Protein AF-A0A7S1Q7H0-F1 (afdb_monomer_lite)

pLDDT: mean 88.02, std 11.57, range [45.94, 98.5]

Structure (mmCIF, N/CA/C/O backbone):
data_AF-A0A7S1Q7H0-F1
#
_entry.id   AF-A0A7S1Q7H0-F1
#
loop_
_atom_site.group_PDB
_atom_site.id
_atom_site.type_symbol
_atom_site.label_atom_id
_atom_site.label_alt_id
_atom_site.label_comp_id
_atom_site.label_asym_id
_atom_site.label_entity_id
_atom_site.label_seq_id
_atom_site.pdbx_PDB_ins_code
_atom_site.Cartn_x
_atom_site.Cartn_y
_atom_site.Cartn_z
_atom_site.occupancy
_atom_site.B_iso_or_equiv
_atom_site.auth_seq_id
_atom_site.auth_comp_id
_atom_site.auth_asym_id
_atom_site.auth_atom_id
_atom_site.pdbx_PDB_model_num
ATOM 1 N N . ALA A 1 1 ? 60.216 -30.292 -53.320 1.00 67.94 1 ALA A N 1
ATOM 2 C CA . ALA A 1 1 ? 60.069 -29.025 -52.572 1.00 67.94 1 ALA A CA 1
ATOM 3 C C . ALA A 1 1 ? 58.683 -28.405 -52.783 1.00 67.94 1 ALA A C 1
ATOM 5 O O . ALA A 1 1 ? 57.908 -28.412 -51.838 1.00 67.94 1 ALA A O 1
ATOM 6 N N . ALA A 1 2 ? 58.306 -28.017 -54.011 1.00 71.50 2 ALA A N 1
ATOM 7 C CA . ALA A 1 2 ? 57.027 -27.343 -54.305 1.00 71.50 2 ALA A CA 1
ATOM 8 C C . ALA A 1 2 ? 55.752 -28.070 -53.808 1.00 71.50 2 ALA A C 1
ATOM 10 O O . ALA A 1 2 ? 54.855 -27.443 -53.253 1.00 71.50 2 ALA A O 1
ATOM 11 N N . SER A 1 3 ? 55.678 -29.403 -53.924 1.00 69.38 3 SER A N 1
ATOM 12 C CA . SER A 1 3 ? 54.511 -30.175 -53.449 1.00 69.38 3 SER A CA 1
ATOM 13 C C . SER A 1 3 ? 54.344 -30.184 -51.922 1.00 69.38 3 SER A C 1
ATOM 15 O O . SER A 1 3 ? 53.225 -30.320 -51.436 1.00 69.38 3 SER A O 1
ATOM 17 N N . VAL A 1 4 ? 55.435 -30.054 -51.159 1.00 70.94 4 VAL A N 1
ATOM 18 C CA . VAL A 1 4 ? 55.397 -30.035 -49.684 1.00 70.94 4 VAL A CA 1
ATOM 19 C C . VAL A 1 4 ? 54.970 -28.653 -49.184 1.00 70.94 4 VAL A C 1
ATOM 21 O O . VAL A 1 4 ? 54.251 -28.535 -48.196 1.00 70.94 4 VAL A O 1
ATOM 24 N N . GLU A 1 5 ? 55.369 -27.607 -49.902 1.00 73.38 5 GLU A N 1
ATOM 25 C CA . GLU A 1 5 ? 55.030 -26.216 -49.606 1.00 73.38 5 GLU A CA 1
ATOM 26 C C . GLU A 1 5 ? 53.548 -25.921 -49.892 1.00 73.38 5 GLU A C 1
ATOM 28 O O . GLU A 1 5 ? 52.854 -25.356 -49.046 1.00 73.38 5 GLU A O 1
ATOM 33 N N . ALA A 1 6 ? 53.015 -26.440 -51.005 1.00 67.62 6 ALA A N 1
ATOM 34 C CA . ALA A 1 6 ? 51.588 -26.369 -51.325 1.00 67.62 6 ALA A CA 1
ATOM 35 C C . ALA A 1 6 ? 50.706 -27.106 -50.295 1.00 67.62 6 ALA A C 1
ATOM 37 O O . ALA A 1 6 ? 49.658 -26.598 -49.894 1.00 67.62 6 ALA A O 1
ATOM 38 N N . ALA A 1 7 ? 51.142 -28.277 -49.812 1.00 67.62 7 ALA A N 1
ATOM 39 C CA . ALA A 1 7 ? 50.421 -29.027 -48.780 1.00 67.62 7 ALA A CA 1
ATOM 40 C C . ALA A 1 7 ? 50.399 -28.290 -47.426 1.00 67.62 7 ALA A C 1
ATOM 42 O O . ALA A 1 7 ? 49.375 -28.299 -46.739 1.00 67.62 7 ALA A O 1
ATOM 43 N N . ARG A 1 8 ? 51.493 -27.604 -47.055 1.00 71.12 8 ARG A N 1
ATOM 44 C CA . ARG A 1 8 ? 51.546 -26.758 -45.850 1.00 71.12 8 ARG A CA 1
ATOM 45 C C . ARG A 1 8 ? 50.633 -25.536 -45.964 1.00 71.12 8 ARG A C 1
ATOM 47 O O . ARG A 1 8 ? 49.891 -25.269 -45.024 1.00 71.12 8 ARG A O 1
ATOM 54 N N . ALA A 1 9 ? 50.624 -24.851 -47.108 1.00 67.44 9 ALA A N 1
ATOM 55 C CA . ALA A 1 9 ? 49.737 -23.709 -47.346 1.00 67.44 9 ALA A CA 1
ATOM 56 C C . ALA A 1 9 ? 48.247 -24.101 -47.268 1.00 67.44 9 ALA A C 1
ATOM 58 O O . ALA A 1 9 ? 47.455 -23.419 -46.620 1.00 67.44 9 ALA A O 1
ATOM 59 N N . LEU A 1 10 ? 47.869 -25.249 -47.844 1.00 66.25 10 LEU A N 1
ATOM 60 C CA . LEU A 1 10 ? 46.509 -25.797 -47.740 1.00 66.25 10 LEU A CA 1
ATOM 61 C C . LEU A 1 10 ? 46.129 -26.198 -46.306 1.00 66.25 10 LEU A C 1
ATOM 63 O O . LEU A 1 10 ? 44.979 -26.021 -45.907 1.00 66.25 10 LEU A O 1
ATOM 67 N N . GLY A 1 11 ? 47.075 -26.727 -45.524 1.00 68.62 11 GLY A N 1
ATOM 68 C CA . GLY A 1 11 ? 46.865 -27.034 -44.107 1.00 68.62 11 GLY A CA 1
ATOM 69 C C . GLY A 1 11 ? 46.596 -25.784 -43.264 1.00 68.62 11 GLY A C 1
ATOM 70 O O . GLY A 1 11 ? 45.666 -25.782 -42.459 1.00 68.62 11 GLY A O 1
ATOM 71 N N . ILE A 1 12 ? 47.350 -24.704 -43.502 1.00 75.25 12 ILE A N 1
ATOM 72 C CA . ILE A 1 12 ? 47.176 -23.412 -42.819 1.00 75.25 12 ILE A CA 1
ATOM 73 C C . ILE A 1 12 ? 45.813 -22.801 -43.167 1.00 75.25 12 ILE A C 1
ATOM 75 O O . ILE A 1 12 ? 45.042 -22.501 -42.256 1.00 75.25 12 ILE A O 1
ATOM 79 N N . LEU A 1 13 ? 45.445 -22.750 -44.453 1.00 66.19 13 LEU A N 1
ATOM 80 C CA . LEU A 1 13 ? 44.138 -22.243 -44.901 1.00 66.19 13 LEU A CA 1
ATOM 81 C C . LEU A 1 13 ? 42.958 -23.025 -44.295 1.00 66.19 13 LEU A C 1
ATOM 83 O O . LEU A 1 13 ? 41.946 -22.438 -43.907 1.00 66.19 13 LEU A O 1
ATOM 87 N N . ARG A 1 14 ? 43.079 -24.353 -44.156 1.00 76.00 14 ARG A N 1
ATOM 88 C CA . ARG A 1 14 ? 42.067 -25.183 -43.474 1.00 76.00 14 ARG A CA 1
ATOM 89 C C . ARG A 1 14 ? 41.996 -24.907 -41.970 1.00 76.00 14 ARG A C 1
ATOM 91 O O . ARG A 1 14 ? 40.912 -24.948 -41.396 1.00 76.00 14 ARG A O 1
ATOM 98 N N . SER A 1 15 ? 43.129 -24.617 -41.331 1.00 78.31 15 SER A N 1
ATOM 99 C CA . SER A 1 15 ? 43.167 -24.288 -39.902 1.00 78.31 15 SER A CA 1
ATOM 100 C C . SER A 1 15 ? 42.562 -22.909 -39.601 1.00 78.31 15 SER A C 1
ATOM 102 O O . SER A 1 15 ? 41.773 -22.782 -38.667 1.00 78.31 15 SER A O 1
ATOM 104 N N . GLU A 1 16 ? 42.830 -21.900 -40.434 1.00 82.50 16 GLU A N 1
ATOM 105 C CA . GLU A 1 16 ? 42.280 -20.548 -40.276 1.00 82.50 16 GLU A CA 1
ATOM 106 C C . GLU A 1 16 ? 40.768 -20.516 -40.517 1.00 82.50 16 GLU A C 1
ATOM 108 O O . GLU A 1 16 ? 40.020 -19.944 -39.721 1.00 82.50 16 GLU A O 1
ATOM 113 N N . THR A 1 17 ? 40.295 -21.206 -41.560 1.00 83.25 17 THR A N 1
ATOM 114 C CA . THR A 1 17 ? 38.855 -21.323 -41.846 1.00 83.25 17 THR A CA 1
ATOM 115 C C . THR A 1 17 ? 38.102 -22.050 -40.729 1.00 83.25 17 THR A C 1
ATOM 117 O O . THR A 1 17 ? 37.007 -21.627 -40.354 1.00 83.25 17 THR A O 1
ATOM 120 N N . ALA A 1 18 ? 38.693 -23.082 -40.117 1.00 82.75 18 ALA A N 1
ATOM 121 C CA . ALA A 1 18 ? 38.103 -23.759 -38.960 1.00 82.75 18 ALA A CA 1
ATOM 122 C C . ALA A 1 18 ? 37.986 -22.836 -37.730 1.00 82.75 18 ALA A C 1
ATOM 124 O O . ALA A 1 18 ? 36.958 -22.842 -37.045 1.00 82.75 18 ALA A O 1
ATOM 125 N N . VAL A 1 19 ? 39.000 -22.005 -37.463 1.00 87.25 19 VAL A N 1
ATOM 126 C CA . VAL A 1 19 ? 38.978 -21.035 -36.353 1.00 87.25 19 VAL A CA 1
ATOM 127 C C . VAL A 1 19 ? 37.926 -19.946 -36.590 1.00 87.25 19 VAL A C 1
ATOM 129 O O . VAL A 1 19 ? 37.170 -19.620 -35.669 1.00 87.25 19 VAL A O 1
ATOM 132 N N . GLN A 1 20 ? 37.825 -19.427 -37.817 1.00 87.69 20 GLN A N 1
ATOM 133 C CA . GLN A 1 20 ? 36.824 -18.423 -38.194 1.00 87.69 20 GLN A CA 1
ATOM 134 C C . GLN A 1 20 ? 35.391 -18.962 -38.073 1.00 87.69 20 GLN A C 1
ATOM 136 O O . GLN A 1 20 ? 34.535 -18.300 -37.480 1.00 87.69 20 GLN A O 1
ATOM 141 N N . LEU A 1 21 ? 35.132 -20.188 -38.541 1.00 89.19 21 LEU A N 1
ATOM 142 C CA . LEU A 1 21 ? 33.823 -20.838 -38.401 1.00 89.19 21 LEU A CA 1
ATOM 143 C C . LEU A 1 21 ? 33.454 -21.069 -36.929 1.00 89.19 21 LEU A C 1
ATOM 145 O O . LEU A 1 21 ? 32.322 -20.801 -36.522 1.00 89.19 21 LEU A O 1
ATOM 149 N N . ALA A 1 22 ? 34.410 -21.496 -36.099 1.00 88.44 22 ALA A N 1
ATOM 150 C CA . ALA A 1 22 ? 34.180 -21.681 -34.668 1.00 88.44 22 ALA A CA 1
ATOM 151 C C . ALA A 1 22 ? 33.890 -20.354 -33.941 1.00 88.44 22 ALA A C 1
ATOM 153 O O . ALA A 1 22 ? 33.047 -20.316 -33.038 1.00 88.44 22 ALA A O 1
ATOM 154 N N . ALA A 1 23 ? 34.564 -19.265 -34.323 1.00 88.69 23 ALA A N 1
ATOM 155 C CA . ALA A 1 23 ? 34.303 -17.929 -33.791 1.00 88.69 23 ALA A CA 1
ATOM 156 C C . ALA A 1 23 ? 32.909 -17.420 -34.190 1.00 88.69 23 ALA A C 1
ATOM 158 O O . ALA A 1 23 ? 32.151 -16.988 -33.318 1.00 88.69 23 ALA A O 1
ATOM 159 N N . CYS A 1 24 ? 32.532 -17.567 -35.464 1.00 91.25 24 CYS A N 1
ATOM 160 C CA . CYS A 1 24 ? 31.200 -17.223 -35.964 1.00 91.25 24 CYS A CA 1
ATOM 161 C C . CYS A 1 24 ? 30.098 -18.009 -35.227 1.00 91.25 24 CYS A C 1
ATOM 163 O O . CYS A 1 24 ? 29.131 -17.425 -34.738 1.00 91.25 24 CYS A O 1
ATOM 165 N N . GLY A 1 25 ? 30.293 -19.316 -35.018 1.00 91.00 25 GLY A N 1
ATOM 166 C CA . GLY A 1 25 ? 29.347 -20.152 -34.273 1.00 91.00 25 GLY A CA 1
ATOM 167 C C . GLY A 1 25 ? 29.211 -19.796 -32.784 1.00 91.00 25 GLY A C 1
ATOM 168 O O . GLY A 1 25 ? 28.171 -20.053 -32.179 1.00 91.00 25 GLY A O 1
ATOM 169 N N . ARG A 1 26 ? 30.235 -19.208 -32.150 1.00 92.62 26 ARG A N 1
ATOM 170 C CA . ARG A 1 26 ? 30.115 -18.666 -30.780 1.00 92.62 26 ARG A CA 1
ATOM 171 C C . ARG A 1 26 ? 29.355 -17.340 -30.760 1.00 92.62 26 ARG A C 1
ATOM 173 O O . ARG A 1 26 ? 28.513 -17.160 -29.887 1.00 92.62 26 ARG A O 1
ATOM 180 N N . ALA A 1 27 ? 29.614 -16.454 -31.721 1.00 89.06 27 ALA A N 1
ATOM 181 C CA . ALA A 1 27 ? 28.913 -15.176 -31.835 1.00 89.06 27 ALA A CA 1
ATOM 182 C C . ALA A 1 27 ? 27.407 -15.368 -32.086 1.00 89.06 27 ALA A C 1
ATOM 184 O O . ALA A 1 27 ? 26.594 -14.764 -31.393 1.00 89.06 27 ALA A O 1
ATOM 185 N N . LEU A 1 28 ? 27.031 -16.283 -32.990 1.00 90.25 28 LEU A N 1
ATOM 186 C CA . LEU A 1 28 ? 25.624 -16.607 -33.263 1.00 90.25 28 LEU A CA 1
ATOM 187 C C . LEU A 1 28 ? 24.895 -17.183 -32.041 1.00 90.25 28 LEU A C 1
ATOM 189 O O . LEU A 1 28 ? 23.730 -16.862 -31.823 1.00 90.25 28 LEU A O 1
ATOM 193 N N . ARG A 1 29 ? 25.570 -18.005 -31.223 1.00 90.62 29 ARG A N 1
ATOM 194 C CA . ARG A 1 29 ? 24.985 -18.534 -29.978 1.00 90.62 29 ARG A CA 1
ATOM 195 C C . ARG A 1 29 ? 24.724 -17.435 -28.952 1.00 90.62 29 ARG A C 1
ATOM 197 O O . ARG A 1 29 ? 23.616 -17.381 -28.437 1.00 90.62 29 ARG A O 1
ATOM 204 N N . ARG A 1 30 ? 25.681 -16.526 -28.736 1.00 91.06 30 ARG A N 1
ATOM 205 C CA . ARG A 1 30 ? 25.491 -15.374 -27.834 1.00 91.06 30 ARG A CA 1
ATOM 206 C C . ARG A 1 30 ? 24.349 -14.472 -28.293 1.00 91.06 30 ARG A C 1
ATOM 208 O O . ARG A 1 30 ? 23.467 -14.173 -27.503 1.00 91.06 30 ARG A O 1
ATOM 215 N N . ALA A 1 31 ? 24.311 -14.122 -29.580 1.00 88.94 31 ALA A N 1
ATOM 216 C CA . ALA A 1 31 ? 23.237 -13.296 -30.132 1.00 88.94 31 ALA A CA 1
ATOM 217 C C . ALA A 1 31 ? 21.857 -13.961 -29.980 1.00 88.94 31 ALA A C 1
ATOM 219 O O . ALA A 1 31 ? 20.868 -13.291 -29.692 1.00 88.94 31 ALA A O 1
ATOM 220 N N . ARG A 1 32 ? 21.783 -15.290 -30.136 1.00 91.62 32 ARG A N 1
ATOM 221 C CA . ARG A 1 32 ? 20.551 -16.051 -29.909 1.00 91.62 32 ARG A CA 1
ATOM 222 C C . ARG A 1 32 ? 20.144 -16.067 -28.435 1.00 91.62 32 ARG A C 1
ATOM 224 O O . ARG A 1 32 ? 18.974 -15.851 -28.151 1.00 91.62 32 ARG A O 1
ATOM 231 N N . GLU A 1 33 ? 21.079 -16.301 -27.518 1.00 92.06 33 GLU A N 1
ATOM 232 C CA . GLU A 1 33 ? 20.819 -16.274 -26.070 1.00 92.06 33 GLU A CA 1
ATOM 233 C C . GLU A 1 33 ? 20.347 -14.886 -25.607 1.00 92.06 33 GLU A C 1
ATOM 235 O O . GLU A 1 33 ? 19.387 -14.782 -24.845 1.00 92.06 33 GLU A O 1
ATOM 240 N N . GLU A 1 34 ? 20.957 -13.813 -26.119 1.00 91.44 34 GLU A N 1
ATOM 241 C CA . GLU A 1 34 ? 20.538 -12.430 -25.860 1.00 91.44 34 GLU A CA 1
ATOM 242 C C . GLU A 1 34 ? 19.133 -12.146 -26.410 1.00 91.44 34 GLU A C 1
ATOM 244 O O . GLU A 1 34 ? 18.294 -11.590 -25.699 1.00 91.44 34 GLU A O 1
ATOM 249 N N . ALA A 1 35 ? 18.844 -12.576 -27.643 1.00 87.75 35 ALA A N 1
ATOM 250 C CA . ALA A 1 35 ? 17.528 -12.414 -28.257 1.00 87.75 35 ALA A CA 1
ATOM 251 C C . ALA A 1 35 ? 16.441 -13.223 -27.529 1.00 87.75 35 ALA A C 1
ATOM 253 O O . ALA A 1 35 ? 15.355 -12.703 -27.280 1.00 87.75 35 ALA A O 1
ATOM 254 N N . GLU A 1 36 ? 16.724 -14.470 -27.137 1.00 88.12 36 GLU A N 1
ATOM 255 C CA . GLU A 1 36 ? 15.810 -15.302 -26.344 1.00 88.12 36 GLU A CA 1
ATOM 256 C C . GLU A 1 36 ? 15.592 -14.707 -24.942 1.00 88.12 36 GLU A C 1
ATOM 258 O O . GLU A 1 36 ? 14.462 -14.689 -24.448 1.00 88.12 36 GLU A O 1
ATOM 263 N N . GLY A 1 37 ? 16.636 -14.148 -24.320 1.00 87.25 37 GLY A N 1
ATOM 264 C CA . GLY A 1 37 ? 16.538 -13.421 -23.055 1.00 87.25 37 GLY A CA 1
ATOM 265 C C . GLY A 1 37 ? 15.660 -12.170 -23.160 1.00 87.25 37 GLY A C 1
ATOM 266 O O . GLY A 1 37 ? 14.783 -11.960 -22.321 1.00 87.25 37 GLY A O 1
ATOM 267 N N . GLN A 1 38 ? 15.833 -11.367 -24.213 1.00 82.56 38 GLN A N 1
ATOM 268 C CA . GLN A 1 38 ? 14.985 -10.200 -24.479 1.00 82.56 38 GLN A CA 1
ATOM 269 C C . GLN A 1 38 ? 13.540 -10.593 -24.806 1.00 82.56 38 GLN A C 1
ATOM 271 O O . GLN A 1 38 ? 12.612 -9.960 -24.305 1.00 82.56 38 GLN A O 1
ATOM 276 N N . ALA A 1 39 ? 13.328 -11.650 -25.594 1.00 79.00 39 ALA A N 1
ATOM 277 C CA . ALA A 1 39 ? 11.997 -12.153 -25.917 1.00 79.00 39 ALA A CA 1
ATOM 278 C C . ALA A 1 39 ? 11.265 -12.662 -24.668 1.00 79.00 39 ALA A C 1
ATOM 280 O O . ALA A 1 39 ? 10.092 -12.355 -24.491 1.00 79.00 39 ALA A O 1
ATOM 281 N N . ARG A 1 40 ? 11.957 -13.364 -23.759 1.00 79.69 40 ARG A N 1
ATOM 282 C CA . ARG A 1 40 ? 11.386 -13.780 -22.467 1.00 79.69 40 ARG A CA 1
ATOM 283 C C . ARG A 1 40 ? 11.040 -12.592 -21.577 1.00 79.69 40 ARG A C 1
ATOM 285 O O . ARG A 1 40 ? 9.968 -12.599 -20.987 1.00 79.69 40 ARG A O 1
ATOM 292 N N . LYS A 1 41 ? 11.896 -11.565 -21.515 1.00 74.38 41 LYS A N 1
ATOM 293 C CA . LYS A 1 41 ? 11.590 -10.320 -20.787 1.00 74.38 41 LYS A CA 1
ATOM 294 C C . LYS A 1 41 ? 10.350 -9.622 -21.357 1.00 74.38 41 LYS A C 1
ATOM 296 O O . LYS A 1 41 ? 9.474 -9.245 -20.591 1.00 74.38 41 LYS A O 1
ATOM 301 N N . ARG A 1 42 ? 10.236 -9.517 -22.687 1.00 75.38 42 ARG A N 1
ATOM 302 C CA . ARG A 1 42 ? 9.058 -8.936 -23.359 1.00 75.38 42 ARG A CA 1
ATOM 303 C C . ARG A 1 42 ? 7.795 -9.768 -23.160 1.00 75.38 42 ARG A C 1
ATOM 305 O O . ARG A 1 42 ? 6.750 -9.200 -22.890 1.00 75.38 42 ARG A O 1
ATOM 312 N N . ALA A 1 43 ? 7.890 -11.092 -23.255 1.00 67.12 43 ALA A N 1
ATOM 313 C CA . ALA A 1 43 ? 6.757 -11.985 -23.038 1.00 67.12 43 ALA A CA 1
ATOM 314 C C . ALA A 1 43 ? 6.294 -11.980 -21.575 1.00 67.12 43 ALA A C 1
ATOM 316 O O . ALA A 1 43 ? 5.098 -12.036 -21.328 1.00 67.12 43 ALA A O 1
ATOM 317 N N . ALA A 1 44 ? 7.212 -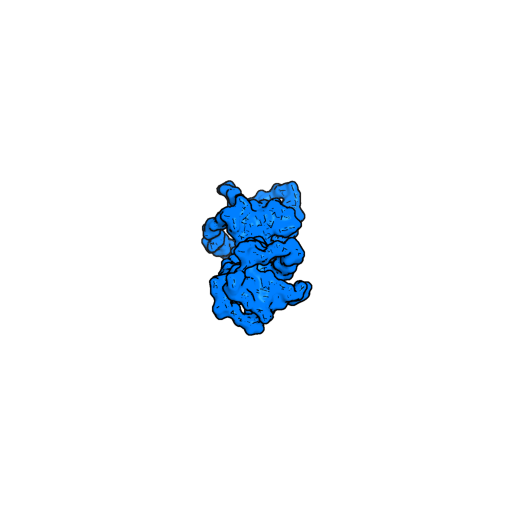11.878 -20.608 1.00 62.44 44 ALA A N 1
ATOM 318 C CA . ALA A 1 44 ? 6.864 -11.716 -19.197 1.00 62.44 44 ALA A CA 1
ATOM 319 C C . ALA A 1 44 ? 6.207 -10.353 -18.926 1.00 62.44 44 ALA A C 1
ATOM 321 O O . ALA A 1 44 ? 5.209 -10.306 -18.212 1.00 62.44 44 ALA A O 1
ATOM 322 N N . ALA A 1 45 ? 6.710 -9.278 -19.547 1.00 63.00 45 ALA A N 1
ATOM 323 C CA . ALA A 1 45 ? 6.074 -7.963 -19.499 1.00 63.00 45 ALA A CA 1
ATOM 324 C C . ALA A 1 45 ? 4.653 -8.011 -20.092 1.00 63.00 45 ALA A C 1
ATOM 326 O O . ALA A 1 45 ? 3.707 -7.656 -19.401 1.00 63.00 45 ALA A O 1
ATOM 327 N N . GLN A 1 46 ? 4.480 -8.575 -21.296 1.00 61.75 46 GLN A N 1
ATOM 328 C CA . GLN A 1 46 ? 3.168 -8.729 -21.946 1.00 61.75 46 GLN A CA 1
ATOM 329 C C . GLN A 1 46 ? 2.208 -9.651 -21.182 1.00 61.75 46 GLN A C 1
ATOM 331 O O . GLN A 1 46 ? 1.015 -9.377 -21.116 1.00 61.75 46 GLN A O 1
ATOM 336 N N . ALA A 1 47 ? 2.699 -10.748 -20.601 1.00 54.78 47 ALA A N 1
ATOM 337 C CA . ALA A 1 47 ? 1.862 -11.664 -19.828 1.00 54.78 47 ALA A CA 1
ATOM 338 C C . ALA A 1 47 ? 1.381 -11.023 -18.514 1.00 54.78 47 ALA A C 1
ATOM 340 O O . ALA A 1 47 ? 0.234 -11.241 -18.122 1.00 54.78 47 ALA A O 1
ATOM 341 N N . GLY A 1 48 ? 2.220 -10.199 -17.874 1.00 52.41 48 GLY A N 1
ATOM 342 C CA . GLY A 1 48 ? 1.810 -9.345 -16.756 1.00 52.41 48 GLY A CA 1
ATOM 343 C C . GLY A 1 48 ? 0.789 -8.282 -17.177 1.00 52.41 48 GLY A C 1
ATOM 344 O O . GLY A 1 48 ? -0.171 -8.034 -16.456 1.00 52.41 48 GLY A O 1
ATOM 345 N N . GLU A 1 49 ? 0.938 -7.730 -18.380 1.00 48.78 49 GLU A N 1
ATOM 346 C CA . GLU A 1 49 ? 0.061 -6.699 -18.951 1.00 48.78 49 GLU A CA 1
ATOM 347 C C . GLU A 1 49 ? -1.358 -7.222 -19.248 1.00 48.78 49 GLU A C 1
ATOM 349 O O . GLU A 1 49 ? -2.342 -6.529 -19.004 1.00 48.78 49 GLU A O 1
ATOM 354 N N . THR A 1 50 ? -1.499 -8.479 -19.688 1.00 46.44 50 THR A N 1
ATOM 355 C CA . THR A 1 50 ? -2.816 -9.067 -20.015 1.00 46.44 50 THR A CA 1
ATOM 356 C C . THR A 1 50 ? -3.644 -9.551 -18.820 1.00 46.44 50 THR A C 1
ATOM 358 O O . THR A 1 50 ? -4.852 -9.720 -18.962 1.00 46.44 50 THR A O 1
ATOM 361 N N . ALA A 1 51 ? -3.044 -9.774 -17.647 1.00 45.94 51 ALA A N 1
ATOM 362 C CA . ALA A 1 51 ? -3.773 -10.243 -16.458 1.00 45.94 51 ALA A CA 1
ATOM 363 C C . ALA A 1 51 ? -4.222 -9.102 -15.522 1.00 45.94 51 ALA A C 1
ATOM 365 O O . ALA A 1 51 ? -4.995 -9.335 -14.596 1.00 45.94 51 ALA A O 1
ATOM 366 N N . VAL A 1 52 ? -3.748 -7.874 -15.760 1.00 49.12 52 VAL A N 1
ATOM 367 C CA . VAL A 1 52 ? -4.004 -6.688 -14.920 1.00 49.12 52 VAL A CA 1
ATOM 368 C C . VAL A 1 52 ? -4.812 -5.623 -15.681 1.00 49.12 52 VAL A C 1
ATOM 370 O O . VAL A 1 52 ? -4.922 -4.497 -15.233 1.00 49.12 52 VAL A O 1
ATOM 373 N N . GLN A 1 53 ? -5.450 -5.974 -16.802 1.00 50.97 53 GLN A N 1
ATOM 374 C CA . GLN A 1 53 ? -6.515 -5.149 -17.400 1.00 50.97 53 GLN A CA 1
ATOM 375 C C . GLN A 1 53 ? -7.893 -5.391 -16.765 1.00 50.97 53 GLN A C 1
ATOM 377 O O . GLN A 1 53 ? -8.919 -5.021 -17.332 1.00 50.97 53 GLN A O 1
ATOM 382 N N . ASP A 1 54 ? -7.953 -6.000 -15.581 1.00 60.12 54 ASP A N 1
ATOM 383 C CA . ASP A 1 54 ? -9.120 -5.774 -14.737 1.00 60.12 54 ASP A CA 1
ATOM 384 C C . ASP A 1 54 ? -9.163 -4.262 -14.449 1.00 60.12 54 ASP A C 1
ATOM 386 O O . ASP A 1 54 ? -8.282 -3.710 -13.787 1.00 60.12 54 ASP A O 1
ATOM 390 N N . GLU A 1 55 ? -10.175 -3.622 -15.017 1.00 81.38 55 GLU A N 1
ATOM 391 C CA . GLU A 1 55 ? -10.451 -2.188 -15.025 1.00 81.38 55 GLU A CA 1
ATOM 392 C C . GLU A 1 55 ? -10.176 -1.555 -13.649 1.00 81.38 55 GLU A C 1
ATOM 394 O O . GLU A 1 55 ? -10.885 -1.838 -12.681 1.00 81.38 55 GLU A O 1
ATOM 399 N N . VAL A 1 56 ? -9.120 -0.738 -13.549 1.00 89.19 56 VAL A N 1
ATOM 400 C CA . VAL A 1 56 ? -8.860 0.089 -12.362 1.00 89.19 56 VAL A CA 1
ATOM 401 C C . VAL A 1 56 ? -10.019 1.070 -12.216 1.00 89.19 56 VAL A C 1
ATOM 403 O O . VAL A 1 56 ? -10.327 1.810 -13.152 1.00 89.19 56 VAL A O 1
ATOM 406 N N . LYS A 1 57 ? -10.676 1.076 -11.055 1.00 90.19 57 LYS A N 1
ATOM 407 C CA . LYS A 1 57 ? -11.848 1.916 -10.798 1.00 90.19 57 LYS A CA 1
ATOM 408 C C . LYS A 1 57 ? -11.489 3.126 -9.957 1.00 90.19 57 LYS A C 1
ATOM 410 O O . LYS A 1 57 ? -10.566 3.119 -9.146 1.00 90.19 57 LYS A O 1
ATOM 415 N N . LEU A 1 58 ? -12.282 4.179 -10.126 1.00 91.75 58 LEU A N 1
ATOM 416 C CA . LEU A 1 58 ? -12.205 5.353 -9.266 1.00 91.75 58 LEU A CA 1
ATOM 417 C C . LEU A 1 58 ? -12.454 4.946 -7.812 1.00 91.75 58 LEU A C 1
ATOM 419 O O . LEU A 1 58 ? -13.429 4.258 -7.509 1.00 91.75 58 LEU A O 1
ATOM 423 N N . GLY A 1 59 ? -11.577 5.399 -6.920 1.00 87.56 59 GLY A N 1
ATOM 424 C CA . GLY A 1 59 ? -11.608 5.048 -5.506 1.00 87.56 59 GLY A CA 1
ATOM 425 C C . GLY A 1 59 ? -10.920 3.730 -5.149 1.00 87.56 59 GLY A C 1
ATOM 426 O O . GLY A 1 59 ? -10.845 3.431 -3.956 1.00 87.56 59 GLY A O 1
ATOM 427 N N . ASP A 1 60 ? -10.392 2.976 -6.120 1.00 88.12 60 ASP A N 1
ATOM 428 C CA . ASP A 1 60 ? -9.557 1.812 -5.822 1.00 88.12 60 ASP A CA 1
ATOM 429 C C . ASP A 1 60 ? -8.297 2.234 -5.059 1.00 88.12 60 ASP A C 1
ATOM 431 O O . ASP A 1 60 ? -7.757 3.328 -5.255 1.00 88.12 60 ASP A O 1
ATOM 435 N N . HIS A 1 61 ? -7.822 1.335 -4.197 1.00 86.12 61 HIS A N 1
ATOM 436 C CA . HIS A 1 61 ? -6.572 1.506 -3.468 1.00 86.12 61 HIS A CA 1
ATOM 437 C C . HIS A 1 61 ? -5.522 0.575 -4.063 1.00 86.12 61 HIS A C 1
ATOM 439 O O . HIS A 1 61 ? -5.690 -0.646 -4.103 1.00 86.12 61 HIS A O 1
ATOM 445 N N . LEU A 1 62 ? -4.440 1.167 -4.553 1.00 91.19 62 LEU A N 1
ATOM 446 C CA . LEU A 1 62 ? -3.348 0.474 -5.227 1.00 91.19 62 LEU A CA 1
ATOM 447 C C . LEU A 1 62 ? -2.034 0.773 -4.506 1.00 91.19 62 LEU A C 1
ATOM 449 O O . LEU A 1 62 ? -1.950 1.692 -3.691 1.00 91.19 62 LEU A O 1
ATOM 453 N N . GLN A 1 63 ? -0.996 -0.005 -4.799 1.00 92.50 63 GLN A N 1
ATOM 454 C CA . GLN A 1 63 ? 0.347 0.268 -4.302 1.00 92.50 63 GLN A CA 1
ATOM 455 C C . GLN A 1 63 ? 1.254 0.607 -5.470 1.00 92.50 63 GLN A C 1
ATOM 457 O O . GLN A 1 63 ? 1.292 -0.104 -6.471 1.00 92.50 63 GLN A O 1
ATOM 462 N N . VAL A 1 64 ? 2.007 1.688 -5.331 1.00 94.56 64 VAL A N 1
ATOM 463 C CA . VAL A 1 64 ? 3.067 2.021 -6.276 1.00 94.56 64 VAL A CA 1
ATOM 464 C C . VAL A 1 64 ? 4.197 1.008 -6.111 1.00 94.56 64 VAL A C 1
ATOM 466 O O . VAL A 1 64 ? 4.517 0.610 -4.986 1.00 94.56 64 VAL A O 1
ATOM 469 N N . VAL A 1 65 ? 4.807 0.590 -7.219 1.00 94.25 65 VAL A N 1
ATOM 470 C CA . VAL A 1 65 ? 5.983 -0.290 -7.218 1.00 94.25 65 VAL A CA 1
ATOM 471 C C . VAL A 1 65 ? 7.024 0.197 -6.201 1.00 94.25 65 VAL A C 1
ATOM 473 O O . VAL A 1 65 ? 7.238 1.395 -6.020 1.00 94.25 65 VAL A O 1
ATOM 476 N N . GLY A 1 66 ? 7.619 -0.750 -5.471 1.00 91.12 66 GLY A N 1
ATOM 477 C CA . GLY A 1 66 ? 8.505 -0.457 -4.341 1.00 91.12 66 GLY A CA 1
ATOM 478 C C . GLY A 1 66 ? 9.850 0.155 -4.729 1.00 91.12 66 GLY A C 1
ATOM 479 O O . GLY A 1 66 ? 10.447 0.850 -3.911 1.00 91.12 66 GLY A O 1
ATOM 480 N N . ASP A 1 67 ? 10.323 -0.099 -5.950 1.00 93.56 67 ASP A N 1
ATOM 481 C CA . ASP A 1 67 ? 11.585 0.432 -6.459 1.00 93.56 67 ASP A CA 1
ATOM 482 C C . ASP A 1 67 ? 11.367 1.796 -7.146 1.00 93.56 67 ASP A C 1
ATOM 484 O O . ASP A 1 67 ? 10.676 1.861 -8.168 1.00 93.56 67 ASP A O 1
ATOM 488 N N . PRO A 1 68 ? 11.947 2.897 -6.625 1.00 95.50 68 PRO A N 1
ATOM 489 C CA . PRO A 1 68 ? 11.789 4.222 -7.216 1.00 95.50 68 PRO A CA 1
ATOM 490 C C . PRO A 1 68 ? 12.325 4.326 -8.647 1.00 95.50 68 PRO A C 1
ATOM 492 O O . PRO A 1 68 ? 11.760 5.078 -9.442 1.00 95.50 68 PRO A O 1
ATOM 495 N N . GLU A 1 69 ? 13.384 3.591 -9.003 1.00 94.56 69 GLU A N 1
ATOM 496 C CA . GLU A 1 69 ? 13.905 3.618 -10.375 1.00 94.56 69 GLU A CA 1
ATOM 497 C C . GLU A 1 69 ? 12.944 2.927 -11.343 1.00 94.56 69 GLU A C 1
ATOM 499 O O . GLU A 1 69 ? 12.722 3.419 -12.452 1.00 94.56 69 GLU A O 1
ATOM 504 N N . GLU A 1 70 ? 12.330 1.824 -10.911 1.00 93.69 70 GLU A N 1
ATOM 505 C CA . GLU A 1 70 ? 11.328 1.096 -11.688 1.00 93.69 70 GLU A CA 1
ATOM 506 C C . GLU A 1 70 ? 10.087 1.963 -11.940 1.00 93.69 70 GLU A C 1
ATOM 508 O O . GLU A 1 70 ? 9.634 2.052 -13.080 1.00 93.69 70 GLU A O 1
ATOM 513 N N . VAL A 1 71 ? 9.604 2.701 -10.932 1.00 95.38 71 VAL A N 1
ATOM 514 C CA . VAL A 1 71 ? 8.484 3.653 -11.088 1.00 95.38 71 VAL A CA 1
ATOM 515 C C . VAL A 1 71 ? 8.781 4.682 -12.183 1.00 95.38 71 VAL A C 1
ATOM 517 O O . VAL A 1 71 ? 7.969 4.878 -13.089 1.00 95.38 71 VAL A O 1
ATOM 520 N N . VAL A 1 72 ? 9.963 5.310 -12.147 1.00 95.00 72 VAL A N 1
ATOM 521 C CA . VAL A 1 72 ? 10.371 6.305 -13.156 1.00 95.00 72 VAL A CA 1
ATOM 522 C C . VAL A 1 72 ? 10.481 5.672 -14.544 1.00 95.00 72 VAL A C 1
ATOM 524 O O . VAL A 1 72 ? 10.052 6.273 -15.533 1.00 95.00 72 VAL A O 1
ATOM 527 N N . GLN A 1 73 ? 11.041 4.464 -14.641 1.00 92.81 73 GLN A N 1
ATOM 528 C CA . GLN A 1 73 ? 11.149 3.740 -15.908 1.00 92.81 73 GLN A CA 1
ATOM 529 C C . GLN A 1 73 ? 9.773 3.405 -16.489 1.00 92.81 73 GLN A C 1
ATOM 531 O O . GLN A 1 73 ? 9.564 3.628 -17.681 1.00 92.81 73 GLN A O 1
ATOM 536 N N . CYS A 1 74 ? 8.831 2.936 -15.668 1.00 93.75 74 CYS A N 1
ATOM 537 C CA . CYS A 1 74 ? 7.457 2.651 -16.075 1.00 93.75 74 CYS A CA 1
ATOM 538 C C . CYS A 1 74 ? 6.747 3.905 -16.602 1.00 93.75 74 CYS A C 1
ATOM 540 O O . CYS A 1 74 ? 6.156 3.858 -17.681 1.00 93.75 74 CYS A O 1
ATOM 542 N N . CYS A 1 75 ? 6.850 5.037 -15.898 1.00 94.75 75 CYS A N 1
ATOM 543 C CA . CYS A 1 75 ? 6.240 6.295 -16.337 1.00 94.75 75 CYS A CA 1
ATOM 544 C C . CYS A 1 75 ? 6.843 6.808 -17.654 1.00 94.75 75 CYS A C 1
ATOM 546 O O . CYS A 1 75 ? 6.110 7.128 -18.590 1.00 94.75 75 CYS A O 1
ATOM 548 N N . ARG A 1 76 ? 8.176 6.800 -17.786 1.00 93.31 76 ARG A N 1
ATOM 549 C CA . ARG A 1 76 ? 8.849 7.200 -19.035 1.00 93.31 76 ARG A CA 1
ATOM 550 C C . ARG A 1 76 ? 8.526 6.266 -20.199 1.00 93.31 76 ARG A C 1
ATOM 552 O O . ARG A 1 76 ? 8.359 6.728 -21.325 1.00 93.31 76 ARG A O 1
ATOM 559 N N . ALA A 1 77 ? 8.427 4.962 -19.946 1.00 90.88 77 ALA A N 1
ATOM 560 C CA . ALA A 1 77 ? 8.050 3.981 -20.962 1.00 90.88 77 ALA A CA 1
ATOM 561 C C . ALA A 1 77 ? 6.615 4.190 -21.472 1.00 90.88 77 ALA A C 1
ATOM 563 O O . ALA A 1 77 ? 6.345 3.903 -22.636 1.00 90.88 77 ALA A O 1
ATOM 564 N N . ALA A 1 78 ? 5.729 4.742 -20.636 1.00 92.00 78 ALA A N 1
ATOM 565 C CA . ALA A 1 78 ? 4.384 5.163 -21.023 1.00 92.00 78 ALA A CA 1
ATOM 566 C C . ALA A 1 78 ? 4.349 6.514 -21.768 1.00 92.00 78 ALA A C 1
ATOM 568 O O . ALA A 1 78 ? 3.276 6.987 -22.123 1.00 92.00 78 ALA A O 1
ATOM 569 N N . GLY A 1 79 ? 5.501 7.147 -22.019 1.00 93.25 79 GLY A N 1
ATOM 570 C CA . GLY A 1 79 ? 5.572 8.450 -22.686 1.00 93.25 79 GLY A CA 1
ATOM 571 C C . GLY A 1 79 ? 5.194 9.628 -21.789 1.00 93.25 79 GLY A C 1
ATOM 572 O O . GLY A 1 79 ? 5.010 10.734 -22.292 1.00 93.25 79 GLY A O 1
ATOM 573 N N . MET A 1 80 ? 5.101 9.413 -20.473 1.00 92.38 80 MET A N 1
ATOM 574 C CA . MET A 1 80 ? 4.905 10.493 -19.515 1.00 92.38 80 MET A CA 1
ATOM 575 C C . MET A 1 80 ? 6.234 11.235 -19.358 1.00 92.38 80 MET A C 1
ATOM 577 O O . MET A 1 80 ? 7.230 10.661 -18.915 1.00 92.38 80 MET A O 1
ATOM 581 N N . ASP A 1 81 ? 6.250 12.508 -19.736 1.00 87.00 81 ASP A N 1
ATOM 582 C CA . ASP A 1 81 ? 7.394 13.408 -19.574 1.00 87.00 81 ASP A CA 1
ATOM 583 C C . ASP A 1 81 ? 6.869 14.761 -19.085 1.00 87.00 81 ASP A C 1
ATOM 585 O O . ASP A 1 81 ? 6.666 15.705 -19.851 1.00 87.00 81 ASP A O 1
ATOM 589 N N . PHE A 1 82 ? 6.519 14.816 -17.797 1.00 79.44 82 PHE A N 1
ATOM 590 C CA . PHE A 1 82 ? 6.011 16.030 -17.174 1.00 79.44 82 PHE A CA 1
ATOM 591 C C . PHE A 1 82 ? 7.168 16.783 -16.528 1.00 79.44 82 PHE A C 1
ATOM 593 O O . PHE A 1 82 ? 7.839 16.278 -15.628 1.00 79.44 82 PHE A O 1
ATOM 600 N N . ALA A 1 83 ? 7.379 18.028 -16.952 1.00 76.88 83 ALA A N 1
ATOM 601 C CA . ALA A 1 83 ? 8.303 18.931 -16.280 1.00 76.88 83 ALA A CA 1
ATOM 602 C C . ALA A 1 83 ? 7.815 19.168 -14.838 1.00 76.88 83 ALA A C 1
ATOM 604 O O . ALA A 1 83 ? 6.892 19.946 -14.610 1.00 76.88 83 ALA A O 1
ATOM 605 N N . GLY A 1 84 ? 8.404 18.451 -13.881 1.00 77.19 84 GLY A N 1
ATOM 606 C CA . GLY A 1 84 ? 8.020 18.481 -12.469 1.00 77.19 84 GLY A CA 1
ATOM 607 C C . GLY A 1 84 ? 8.022 17.103 -11.815 1.00 77.19 84 GLY A C 1
ATOM 608 O O . GLY A 1 84 ? 8.531 16.995 -10.710 1.00 77.19 84 GLY A O 1
ATOM 609 N N . SER A 1 85 ? 7.608 16.052 -12.538 1.00 82.69 85 SER A N 1
ATOM 610 C CA . SER A 1 85 ? 7.341 14.713 -11.979 1.00 82.69 85 SER A CA 1
ATOM 611 C C . SER A 1 85 ? 8.581 13.917 -11.547 1.00 82.69 85 SER A C 1
ATOM 613 O O . SER A 1 85 ? 8.468 12.791 -11.056 1.00 82.69 85 SER A O 1
ATOM 615 N N . GLU A 1 86 ? 9.780 14.478 -11.736 1.00 81.75 86 GLU A N 1
ATOM 616 C CA . GLU A 1 86 ? 11.050 13.829 -11.396 1.00 81.75 86 GLU A CA 1
ATOM 617 C C . GLU A 1 86 ? 11.201 13.571 -9.894 1.00 81.75 86 GLU A C 1
ATOM 619 O O . GLU A 1 86 ? 11.940 12.663 -9.511 1.00 81.75 86 GLU A O 1
ATOM 624 N N . TYR A 1 87 ? 10.506 14.334 -9.044 1.00 92.06 87 TYR A N 1
ATOM 625 C CA . TYR A 1 87 ? 10.553 14.144 -7.596 1.00 92.06 87 TYR A CA 1
ATOM 626 C C . TYR A 1 87 ? 9.383 13.302 -7.078 1.00 92.06 87 TYR A C 1
ATOM 628 O O . TYR A 1 87 ? 9.587 12.413 -6.247 1.00 92.06 87 TYR A O 1
ATOM 636 N N . GLU A 1 88 ? 8.163 13.535 -7.571 1.00 95.44 88 GLU A N 1
ATOM 637 C CA . GLU A 1 88 ? 6.962 12.867 -7.070 1.00 95.44 88 GLU A CA 1
ATOM 638 C C . GLU A 1 88 ? 6.970 11.367 -7.369 1.00 95.44 88 GLU A C 1
ATOM 640 O O . GLU A 1 88 ? 6.536 10.583 -6.524 1.00 95.44 88 GLU A O 1
ATOM 645 N N . TRP A 1 89 ? 7.484 10.942 -8.528 1.00 95.50 89 TRP A N 1
ATOM 646 C CA . TRP A 1 89 ? 7.517 9.525 -8.901 1.00 95.50 89 TRP A CA 1
ATOM 647 C C . TRP A 1 89 ? 8.392 8.689 -7.953 1.00 95.50 89 TRP A C 1
ATOM 649 O O . TRP A 1 89 ? 7.839 7.795 -7.305 1.00 95.50 89 TRP A O 1
ATOM 659 N N . PRO A 1 90 ? 9.698 8.983 -7.760 1.00 95.50 90 PRO A N 1
ATOM 660 C CA . PRO A 1 90 ? 10.501 8.285 -6.756 1.00 95.50 90 PRO A CA 1
ATOM 661 C C . PRO A 1 90 ? 9.912 8.379 -5.347 1.00 95.50 90 PRO A C 1
ATOM 663 O O . PRO A 1 90 ? 9.909 7.393 -4.612 1.00 95.50 90 PRO A O 1
ATOM 666 N N . ALA A 1 91 ? 9.381 9.547 -4.965 1.00 95.38 91 ALA A N 1
ATOM 667 C CA . ALA A 1 91 ? 8.798 9.761 -3.641 1.00 95.38 91 ALA A CA 1
ATOM 668 C C . ALA A 1 91 ? 7.501 8.965 -3.410 1.00 95.38 91 ALA A C 1
ATOM 670 O O . ALA A 1 91 ? 7.062 8.834 -2.262 1.00 95.38 91 ALA A O 1
ATOM 671 N N . SER A 1 92 ? 6.882 8.453 -4.475 1.00 96.12 92 SER A N 1
ATOM 672 C CA . SER A 1 92 ? 5.670 7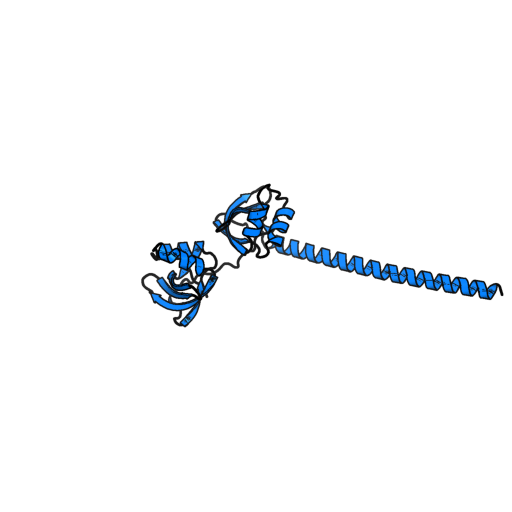.636 -4.419 1.00 96.12 92 SER A CA 1
ATOM 673 C C . SER A 1 92 ? 5.955 6.143 -4.268 1.00 96.12 92 SER A C 1
ATOM 675 O O . SER A 1 92 ? 5.047 5.399 -3.905 1.00 96.12 92 SER A O 1
ATOM 677 N N . ALA A 1 93 ? 7.192 5.697 -4.504 1.00 95.12 93 ALA A N 1
ATOM 678 C CA . ALA A 1 93 ? 7.552 4.283 -4.520 1.00 95.12 93 ALA A CA 1
ATOM 679 C C . ALA A 1 93 ? 7.162 3.547 -3.227 1.00 95.12 93 ALA A C 1
ATOM 681 O O . ALA A 1 93 ? 7.393 4.020 -2.111 1.00 95.12 93 ALA A O 1
ATOM 682 N N . GLY A 1 94 ? 6.530 2.384 -3.385 1.00 90.75 94 GLY A N 1
ATOM 683 C CA . GLY A 1 94 ? 6.067 1.525 -2.294 1.00 90.75 94 GLY A CA 1
ATOM 684 C C . GLY A 1 94 ? 4.856 2.043 -1.515 1.00 90.75 94 GLY A C 1
ATOM 685 O O . GLY A 1 94 ? 4.346 1.310 -0.661 1.00 90.75 94 GLY A O 1
ATOM 686 N N . LYS A 1 95 ? 4.374 3.262 -1.785 1.00 90.50 95 LYS A N 1
ATOM 687 C CA . LYS A 1 95 ? 3.242 3.852 -1.064 1.00 90.50 95 LYS A CA 1
ATOM 688 C C . LYS A 1 95 ? 1.909 3.316 -1.568 1.00 90.50 95 LYS A C 1
ATOM 690 O O . LYS A 1 95 ? 1.741 3.002 -2.746 1.00 90.50 95 LYS A O 1
ATOM 695 N N . TYR A 1 96 ? 0.956 3.252 -0.646 1.00 89.50 96 TYR A N 1
ATOM 696 C CA . TYR A 1 96 ? -0.451 3.012 -0.944 1.00 89.50 96 TYR A CA 1
ATOM 697 C C . TYR A 1 96 ? -1.085 4.317 -1.403 1.00 89.50 96 TYR A C 1
ATOM 699 O O . TYR A 1 96 ? -0.784 5.377 -0.856 1.00 89.50 96 TYR A O 1
ATOM 707 N N . MET A 1 97 ? -1.932 4.247 -2.417 1.00 92.88 97 MET A N 1
ATOM 708 C CA . MET A 1 97 ? -2.553 5.415 -3.021 1.00 92.88 97 MET A CA 1
ATOM 709 C C . MET A 1 97 ? -3.999 5.131 -3.399 1.00 92.88 97 MET A C 1
ATOM 711 O O . MET A 1 97 ? -4.383 3.975 -3.577 1.00 92.88 97 MET A O 1
ATOM 715 N N . LYS A 1 98 ? -4.789 6.201 -3.505 1.00 90.88 98 LYS A N 1
ATOM 716 C CA . LYS A 1 98 ? -6.193 6.150 -3.922 1.00 90.88 98 LYS A CA 1
ATOM 717 C C . LYS A 1 98 ? -6.334 6.692 -5.335 1.00 90.88 98 LYS A C 1
ATOM 719 O O . LYS A 1 98 ? -5.878 7.802 -5.608 1.00 90.88 98 LYS A O 1
ATOM 724 N N . VAL A 1 99 ? -7.003 5.942 -6.201 1.00 94.12 99 VAL A N 1
ATOM 725 C CA . VAL A 1 99 ? -7.264 6.344 -7.586 1.00 94.12 99 VAL A CA 1
ATOM 726 C C . VAL A 1 99 ? -8.305 7.461 -7.620 1.00 94.12 99 VAL A C 1
ATOM 728 O O . VAL A 1 99 ? -9.418 7.303 -7.111 1.00 94.12 99 VAL A O 1
ATOM 731 N N . LEU A 1 100 ? -7.946 8.588 -8.231 1.00 95.75 100 LEU A N 1
ATOM 732 C CA . LEU A 1 100 ? -8.791 9.773 -8.390 1.00 95.75 100 LEU A CA 1
ATOM 733 C C . LEU A 1 100 ? -9.358 9.896 -9.802 1.00 95.75 100 LEU A C 1
ATOM 735 O O . LEU A 1 100 ? -10.525 10.253 -9.952 1.00 95.75 100 LEU A O 1
ATOM 739 N N . ALA A 1 101 ? -8.545 9.589 -10.813 1.00 96.12 101 ALA A N 1
ATOM 740 C CA . ALA A 1 101 ? -8.926 9.632 -12.218 1.00 96.12 101 ALA A CA 1
ATOM 741 C C . ALA A 1 101 ? -8.127 8.607 -13.035 1.00 96.12 101 ALA A C 1
ATOM 743 O O . ALA A 1 101 ? -7.043 8.184 -12.637 1.00 96.12 101 ALA A O 1
ATOM 744 N N . VAL A 1 102 ? -8.671 8.223 -14.189 1.00 95.00 102 VAL A N 1
ATOM 745 C CA . VAL A 1 102 ? -7.990 7.404 -15.200 1.00 95.00 102 VAL A CA 1
ATOM 746 C C . VAL A 1 102 ? -8.113 8.147 -16.526 1.00 95.00 102 VAL A C 1
ATOM 748 O O . VAL A 1 102 ? -9.230 8.483 -16.928 1.00 95.00 102 VAL A O 1
ATOM 751 N N . ASP A 1 103 ? -6.992 8.437 -17.184 1.00 93.19 103 ASP A N 1
ATOM 752 C CA . ASP A 1 103 ? -6.991 9.089 -18.492 1.00 93.19 103 ASP A CA 1
ATOM 753 C C . ASP A 1 103 ? -7.416 8.074 -19.571 1.00 93.19 103 ASP A C 1
ATOM 755 O O . ASP A 1 103 ? -6.776 7.030 -19.733 1.00 93.19 103 ASP A O 1
ATOM 759 N N . PRO A 1 104 ? -8.497 8.337 -20.326 1.00 89.38 104 PRO A N 1
ATOM 760 C CA . PRO A 1 104 ? -8.969 7.423 -21.362 1.00 89.38 104 PRO A CA 1
ATOM 761 C C . PRO A 1 104 ? -8.050 7.338 -22.593 1.00 89.38 104 PRO A C 1
ATOM 763 O O . PRO A 1 104 ? -8.235 6.437 -23.411 1.00 89.38 104 PRO A O 1
ATOM 766 N N . MET A 1 105 ? -7.113 8.273 -22.777 1.00 86.81 105 MET A N 1
ATOM 767 C CA . MET A 1 105 ? -6.248 8.351 -23.956 1.00 86.81 105 MET A CA 1
ATOM 768 C C . MET A 1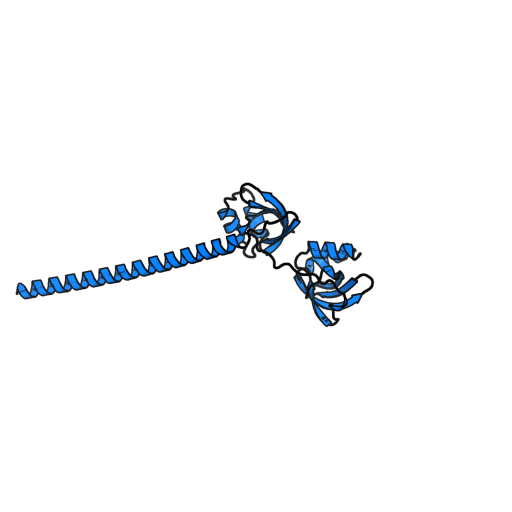 105 ? -5.022 7.447 -23.839 1.00 86.81 105 MET A C 1
ATOM 770 O O . MET A 1 105 ? -4.665 6.785 -24.814 1.00 86.81 105 MET A O 1
ATOM 774 N N . ASP A 1 106 ? -4.382 7.420 -22.670 1.00 86.50 106 ASP A N 1
ATOM 775 C CA . ASP A 1 106 ? -3.129 6.689 -22.442 1.00 86.50 106 ASP A CA 1
ATOM 776 C C . ASP A 1 106 ? -3.175 5.717 -21.249 1.00 86.50 106 ASP A C 1
ATOM 778 O O . ASP A 1 106 ? -2.221 4.968 -21.030 1.00 86.50 106 ASP A O 1
ATOM 782 N N . GLY A 1 107 ? -4.287 5.673 -20.507 1.00 89.62 107 GLY A N 1
ATOM 783 C CA . GLY A 1 107 ? -4.445 4.803 -19.342 1.00 89.62 107 GLY A CA 1
ATOM 784 C C . GLY A 1 107 ? -3.584 5.211 -18.146 1.00 89.62 107 GLY A C 1
ATOM 785 O O . GLY A 1 107 ? -3.401 4.402 -17.232 1.00 89.62 107 GLY A O 1
ATOM 786 N N . SER A 1 108 ? -3.029 6.426 -18.139 1.00 94.00 108 SER A N 1
ATOM 787 C CA . SER A 1 108 ? -2.385 6.991 -16.957 1.00 94.00 108 SER A CA 1
ATOM 788 C C . SER A 1 108 ? -3.412 7.221 -15.846 1.00 94.00 108 SER A C 1
ATOM 790 O O . SER A 1 108 ? -4.612 7.371 -16.085 1.00 94.00 108 SER A O 1
ATOM 792 N N . ILE A 1 109 ? -2.956 7.167 -14.598 1.00 95.88 109 ILE A N 1
ATOM 793 C CA . ILE A 1 109 ? -3.834 7.155 -13.429 1.00 95.88 109 ILE A CA 1
ATOM 794 C C . ILE A 1 109 ? -3.435 8.300 -12.509 1.00 95.88 109 ILE A C 1
ATOM 796 O O . ILE A 1 109 ? -2.292 8.370 -12.054 1.00 95.88 109 ILE A O 1
ATOM 800 N N . GLU A 1 110 ? -4.386 9.180 -12.211 1.00 96.75 110 GLU A N 1
ATOM 801 C CA . GLU A 1 110 ? -4.235 10.214 -11.194 1.00 96.75 110 GLU A CA 1
ATOM 802 C C . GLU A 1 110 ? -4.518 9.622 -9.823 1.00 96.75 110 GLU A C 1
ATOM 804 O O . GLU A 1 110 ? -5.565 9.012 -9.587 1.00 96.75 110 GLU A O 1
ATOM 809 N N . CYS A 1 111 ? -3.578 9.806 -8.909 1.00 95.81 111 CYS A N 1
ATOM 810 C CA . CYS A 1 111 ? -3.551 9.102 -7.642 1.00 95.81 111 CYS A CA 1
ATOM 811 C C . CYS A 1 111 ? -3.283 10.071 -6.497 1.00 95.81 111 CYS A C 1
ATOM 813 O O . CYS A 1 111 ? -2.335 10.851 -6.570 1.00 95.81 111 CYS A O 1
ATOM 815 N N . ARG A 1 112 ? -4.027 9.957 -5.390 1.00 95.06 112 ARG A N 1
ATOM 816 C CA . ARG A 1 112 ? -3.657 10.606 -4.125 1.00 95.06 112 ARG A CA 1
ATOM 817 C C . ARG A 1 112 ? -2.636 9.736 -3.402 1.00 95.06 112 ARG A C 1
ATOM 819 O O . ARG A 1 112 ? -2.992 8.681 -2.875 1.00 95.06 112 ARG A O 1
ATOM 826 N N . VAL A 1 113 ? -1.393 10.201 -3.328 1.00 94.06 113 VAL A N 1
ATOM 827 C CA . VAL A 1 113 ? -0.292 9.529 -2.630 1.00 94.06 113 VAL A CA 1
ATOM 828 C C . VAL A 1 113 ? 0.006 10.246 -1.300 1.00 94.06 113 VAL A C 1
ATOM 830 O O . VAL A 1 113 ? 0.359 11.433 -1.303 1.00 94.06 113 VAL A O 1
ATOM 833 N N . PRO A 1 114 ? -0.081 9.560 -0.144 1.00 86.25 114 PRO A N 1
ATOM 834 C CA . PRO A 1 114 ? 0.209 10.146 1.162 1.00 86.25 114 PRO A CA 1
ATOM 835 C C . PRO A 1 114 ? 1.605 10.784 1.242 1.00 86.25 114 PRO A C 1
ATOM 837 O O . PRO A 1 114 ? 2.632 10.174 0.919 1.00 86.25 114 PRO A O 1
ATOM 840 N N . GLY A 1 115 ? 1.637 12.047 1.675 1.00 87.38 115 GLY A N 1
ATOM 841 C CA . GLY A 1 115 ? 2.860 12.842 1.819 1.00 87.38 115 GLY A CA 1
ATOM 842 C C . GLY A 1 115 ? 3.515 13.293 0.507 1.00 87.38 115 GLY A C 1
ATOM 843 O O . GLY A 1 115 ? 4.559 13.931 0.571 1.00 87.38 115 GLY A O 1
ATOM 844 N N . VAL A 1 116 ? 2.939 12.970 -0.657 1.00 94.19 116 VAL A N 1
ATOM 845 C CA . VAL A 1 116 ? 3.408 13.466 -1.966 1.00 94.19 116 VAL A CA 1
ATOM 846 C C . VAL A 1 116 ? 2.377 14.410 -2.579 1.00 94.19 116 VAL A C 1
ATOM 848 O O . VAL A 1 116 ? 2.737 15.497 -3.010 1.00 94.19 116 VAL A O 1
ATOM 851 N N . GLY A 1 117 ? 1.092 14.042 -2.547 1.00 93.75 117 GLY A N 1
ATOM 852 C CA . GLY A 1 117 ? 0.011 14.820 -3.155 1.00 93.75 117 GLY A CA 1
ATOM 853 C C . GLY A 1 117 ? -0.695 14.046 -4.264 1.00 93.75 117 GLY A C 1
ATOM 854 O O . GLY A 1 117 ? -0.827 12.827 -4.168 1.00 93.75 117 GLY A O 1
ATOM 855 N N . ASP A 1 118 ? -1.178 14.766 -5.273 1.00 95.81 118 ASP A N 1
ATOM 856 C CA . ASP A 1 118 ? -1.807 14.180 -6.460 1.00 95.81 118 ASP A CA 1
ATOM 857 C C . ASP A 1 118 ? -0.753 13.954 -7.536 1.00 95.81 118 ASP A C 1
ATOM 859 O O . ASP A 1 118 ? -0.031 14.880 -7.904 1.00 95.81 118 ASP A O 1
ATOM 863 N N . VAL A 1 119 ? -0.633 12.713 -8.001 1.00 96.31 119 VAL A N 1
ATOM 864 C CA . VAL A 1 119 ? 0.421 12.295 -8.927 1.00 96.31 119 VAL A CA 1
ATOM 865 C C . VAL A 1 119 ? -0.187 11.454 -10.036 1.00 96.31 119 VAL A C 1
ATOM 867 O O . VAL A 1 119 ? -0.937 10.513 -9.774 1.00 96.31 119 VAL A O 1
ATOM 870 N N . TRP A 1 120 ? 0.178 11.770 -11.275 1.00 96.12 120 TRP A N 1
ATOM 871 C CA . TRP A 1 120 ? -0.109 10.928 -12.427 1.00 96.12 120 TRP A CA 1
ATOM 872 C C . TRP A 1 120 ? 0.964 9.847 -12.555 1.00 96.12 120 TRP A C 1
ATOM 874 O O . TRP A 1 120 ? 2.160 10.147 -12.629 1.00 96.12 120 TRP A O 1
ATOM 884 N N . LEU A 1 121 ? 0.535 8.587 -12.584 1.00 96.00 121 LEU A N 1
ATOM 885 C CA . LEU A 1 121 ? 1.397 7.412 -12.692 1.00 96.00 121 LEU A CA 1
ATOM 886 C C . LEU A 1 121 ? 0.977 6.552 -13.882 1.00 96.00 121 LEU A C 1
ATOM 888 O O . LEU A 1 121 ? -0.209 6.411 -14.182 1.00 96.00 121 LEU A O 1
ATOM 892 N N . ALA A 1 122 ? 1.955 5.932 -14.538 1.00 95.12 122 ALA A N 1
ATOM 893 C CA . ALA A 1 122 ? 1.667 4.908 -15.530 1.00 95.12 122 ALA A CA 1
ATOM 894 C C . ALA A 1 122 ? 1.047 3.689 -14.848 1.00 95.12 122 ALA A C 1
ATOM 896 O O . ALA A 1 122 ? 1.498 3.280 -13.779 1.00 95.12 122 ALA A O 1
ATOM 897 N N . HIS A 1 123 ? 0.088 3.041 -15.508 1.00 93.31 123 HIS A N 1
ATOM 898 C CA . HIS A 1 123 ? -0.518 1.805 -15.009 1.00 93.31 123 HIS A CA 1
ATOM 899 C C . HIS A 1 123 ? 0.531 0.733 -14.648 1.00 93.31 123 HIS A C 1
ATOM 901 O O . HIS A 1 123 ? 0.412 0.056 -13.632 1.00 93.31 123 HIS A O 1
ATOM 907 N N . ALA A 1 124 ? 1.611 0.628 -15.432 1.00 92.25 124 ALA A N 1
ATOM 908 C CA . ALA A 1 124 ? 2.710 -0.306 -15.181 1.00 92.25 124 ALA A CA 1
ATOM 909 C C . ALA A 1 124 ? 3.518 -0.009 -13.900 1.00 92.25 124 ALA A C 1
ATOM 911 O O . ALA A 1 124 ? 4.186 -0.902 -13.390 1.00 92.25 124 ALA A O 1
ATOM 912 N N . ALA A 1 125 ? 3.458 1.218 -13.372 1.00 94.50 125 ALA A N 1
ATOM 913 C CA . ALA A 1 125 ? 4.100 1.590 -12.110 1.00 94.50 125 ALA A CA 1
ATOM 914 C C . ALA A 1 125 ? 3.273 1.173 -10.879 1.00 94.50 125 ALA A C 1
ATOM 916 O O . ALA A 1 125 ? 3.664 1.458 -9.743 1.00 94.50 125 ALA A O 1
ATOM 917 N N . LEU A 1 126 ? 2.120 0.532 -11.089 1.00 93.44 126 LEU A N 1
ATOM 918 C CA . LEU A 1 126 ? 1.194 0.139 -10.040 1.00 93.44 126 LEU A CA 1
ATOM 919 C C . LEU A 1 126 ? 1.195 -1.378 -9.880 1.00 93.44 126 LEU A C 1
ATOM 921 O O . LEU A 1 126 ? 0.990 -2.140 -10.822 1.00 93.44 126 LEU A O 1
ATOM 925 N N . ALA A 1 127 ? 1.381 -1.821 -8.646 1.00 86.56 127 ALA A N 1
ATOM 926 C CA . ALA A 1 127 ? 1.180 -3.195 -8.248 1.00 86.56 127 ALA A CA 1
ATOM 927 C C . ALA A 1 127 ? -0.220 -3.348 -7.649 1.00 86.56 127 ALA A C 1
ATOM 929 O O . ALA A 1 127 ? -0.634 -2.600 -6.755 1.00 86.56 127 ALA A O 1
ATOM 930 N N . ARG A 1 128 ? -0.940 -4.384 -8.092 1.00 71.44 128 ARG A N 1
ATOM 931 C CA . ARG A 1 128 ? -2.122 -4.840 -7.364 1.00 71.44 128 ARG A CA 1
ATOM 932 C C . ARG A 1 128 ? -1.681 -5.376 -6.018 1.00 71.44 128 ARG A C 1
ATOM 934 O O . ARG A 1 128 ? -0.997 -6.395 -5.922 1.00 71.44 128 ARG A O 1
ATOM 941 N N . VAL A 1 129 ? -2.113 -4.693 -4.973 1.00 70.44 129 VAL A N 1
ATOM 942 C CA . VAL A 1 129 ? -2.047 -5.236 -3.626 1.00 70.44 129 VAL A CA 1
ATOM 943 C C . VAL A 1 129 ? -3.042 -6.393 -3.596 1.00 70.44 129 VAL A C 1
ATOM 945 O O . VAL A 1 129 ? -4.185 -6.205 -4.022 1.00 70.44 129 VAL A O 1
ATOM 948 N N . PRO A 1 130 ? -2.658 -7.597 -3.137 1.00 71.06 130 PRO A N 1
ATOM 949 C CA . PRO A 1 130 ? -3.650 -8.624 -2.868 1.00 71.06 130 PRO A CA 1
ATOM 950 C C . PRO A 1 130 ? -4.683 -8.028 -1.913 1.00 71.06 130 PRO A C 1
ATOM 952 O O . PRO A 1 130 ? -4.300 -7.508 -0.865 1.00 71.06 130 PRO A O 1
ATOM 955 N N . ALA A 1 131 ? -5.959 -8.061 -2.310 1.00 73.06 131 ALA A N 1
ATOM 956 C CA . ALA A 1 131 ? -7.039 -7.465 -1.538 1.00 73.06 131 ALA A CA 1
ATOM 957 C C . ALA A 1 131 ? -6.944 -7.948 -0.089 1.00 73.06 131 ALA A C 1
ATOM 959 O O . ALA A 1 131 ? -7.054 -9.144 0.195 1.00 73.06 131 ALA A O 1
ATOM 960 N N . GLU A 1 132 ? -6.672 -7.018 0.820 1.00 85.62 132 GLU A N 1
ATOM 961 C CA . GLU A 1 132 ? -6.664 -7.331 2.234 1.00 85.62 132 GLU A CA 1
ATOM 962 C C . GLU A 1 132 ? -8.113 -7.595 2.638 1.00 85.62 132 GLU A C 1
ATOM 964 O O . GLU A 1 132 ? -8.994 -6.791 2.348 1.00 85.62 132 GLU A O 1
ATOM 969 N N . VAL A 1 133 ? -8.379 -8.758 3.233 1.00 90.94 133 VAL A N 1
ATOM 970 C CA . VAL A 1 133 ? -9.720 -9.125 3.695 1.00 90.94 133 VAL A CA 1
ATOM 971 C C . VAL A 1 133 ? -9.812 -8.737 5.167 1.00 90.94 133 VAL A C 1
ATOM 973 O O . VAL A 1 133 ? -9.191 -9.413 5.992 1.00 90.94 133 VAL A O 1
ATOM 976 N N . PRO A 1 134 ? -10.555 -7.673 5.519 1.00 95.81 134 PRO A N 1
ATOM 977 C CA . PRO A 1 134 ? -10.694 -7.277 6.908 1.00 95.81 134 PRO A CA 1
ATOM 978 C C . 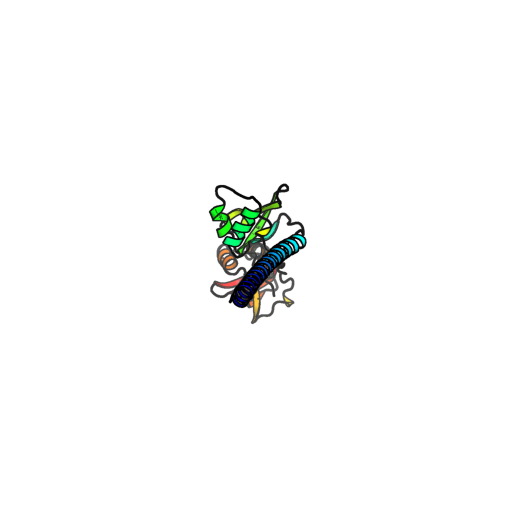PRO A 1 134 ? -11.436 -8.341 7.706 1.00 95.81 134 PRO A C 1
ATOM 980 O O . PRO A 1 134 ? -12.304 -9.049 7.173 1.00 95.81 134 PRO A O 1
ATOM 983 N N . LEU A 1 135 ? -11.145 -8.417 9.001 1.00 96.50 135 LEU A N 1
ATOM 984 C CA . LEU A 1 135 ? -11.906 -9.254 9.914 1.00 96.50 135 LEU A CA 1
ATOM 985 C C . LEU A 1 135 ? -13.355 -8.771 9.980 1.00 96.50 135 LEU A C 1
ATOM 987 O O . LEU A 1 135 ? -13.655 -7.581 10.075 1.00 96.50 135 LEU A O 1
ATOM 991 N N . ARG A 1 136 ? -14.282 -9.729 9.926 1.00 96.00 136 ARG A N 1
ATOM 992 C CA . ARG A 1 136 ? -15.726 -9.451 9.937 1.00 96.00 136 ARG A CA 1
ATOM 993 C C . ARG A 1 136 ? -16.392 -9.851 11.243 1.00 96.00 136 ARG A C 1
ATOM 995 O O . ARG A 1 136 ? -17.461 -9.324 11.550 1.00 96.00 136 ARG A O 1
ATOM 1002 N N . SER A 1 137 ? -15.774 -10.744 12.014 1.00 96.94 137 SER A N 1
ATOM 1003 C CA . SER A 1 137 ? -16.330 -11.275 13.254 1.00 96.94 137 SER A CA 1
ATOM 1004 C C . SER A 1 137 ? -15.359 -11.135 14.423 1.00 96.94 137 SER A C 1
ATOM 1006 O O . SER A 1 137 ? -14.184 -11.473 14.319 1.00 96.94 137 SER A O 1
ATOM 1008 N N . MET A 1 138 ? -15.875 -10.708 15.579 1.00 97.31 138 MET A N 1
ATOM 1009 C CA 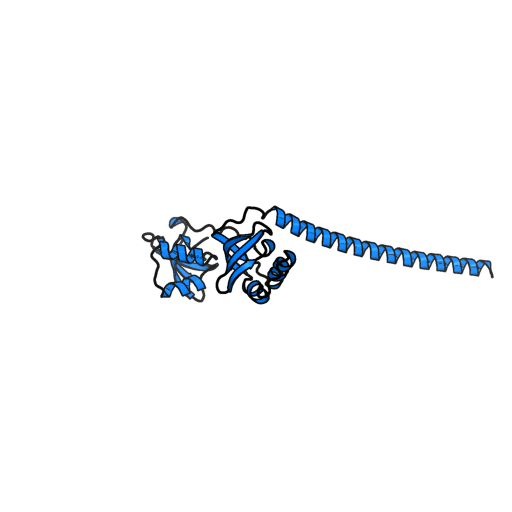. MET A 1 138 ? -15.117 -10.681 16.839 1.00 97.31 138 MET A CA 1
ATOM 1010 C C . MET A 1 138 ? -14.753 -12.089 17.336 1.00 97.31 138 MET A C 1
ATOM 1012 O O . MET A 1 138 ? -13.884 -12.232 18.200 1.00 97.31 138 MET A O 1
ATOM 1016 N N . CYS A 1 139 ? -15.430 -13.128 16.835 1.00 96.81 139 CYS A N 1
ATOM 1017 C CA . CYS A 1 139 ? -15.115 -14.521 17.151 1.00 96.81 139 CYS A CA 1
ATOM 1018 C C . CYS A 1 139 ? -13.779 -14.966 16.547 1.00 96.81 139 CYS A C 1
ATOM 1020 O O . CYS A 1 139 ? -13.142 -15.849 17.112 1.00 96.81 139 CYS A O 1
ATOM 1022 N N . ASP A 1 140 ? -13.348 -14.326 15.458 1.00 95.81 140 ASP A N 1
ATOM 1023 C CA . ASP A 1 140 ? -12.095 -14.652 14.767 1.00 95.81 140 ASP A CA 1
ATOM 1024 C C . ASP A 1 140 ? -10.876 -14.015 15.462 1.00 95.81 140 ASP A C 1
ATOM 1026 O O . ASP A 1 140 ? -9.7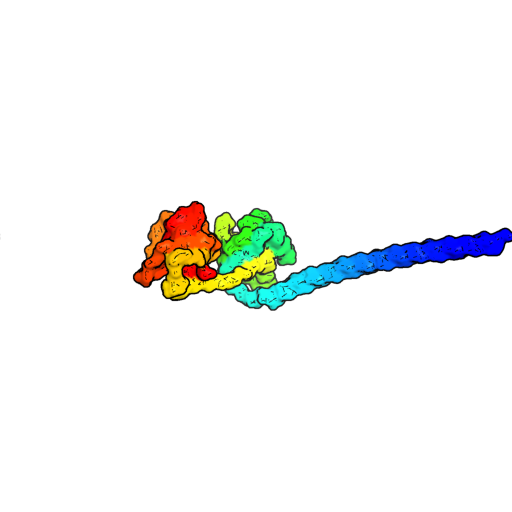35 -14.367 15.179 1.00 95.81 140 ASP A O 1
ATOM 1030 N N . VAL A 1 141 ? -11.111 -13.090 16.400 1.00 97.56 141 VAL A N 1
ATOM 1031 C CA . VAL A 1 141 ? -10.071 -12.402 17.172 1.00 97.56 141 VAL A CA 1
ATOM 1032 C C . VAL A 1 141 ? -9.799 -13.159 18.469 1.00 97.56 141 VAL A C 1
ATOM 1034 O O . VAL A 1 141 ? -10.662 -13.225 19.352 1.00 97.56 141 VAL A O 1
ATOM 1037 N N . LEU A 1 142 ? -8.586 -13.683 18.626 1.00 97.88 142 LEU A N 1
ATOM 1038 C CA . LEU A 1 142 ? -8.135 -14.340 19.854 1.00 97.88 142 LEU A CA 1
ATOM 1039 C C . LEU A 1 142 ? -7.160 -13.432 20.612 1.00 97.88 142 LEU A C 1
ATOM 1041 O O . LEU A 1 142 ? -6.199 -12.933 20.033 1.00 97.88 142 LEU A O 1
ATOM 1045 N N . VAL A 1 143 ? -7.381 -13.233 21.911 1.00 98.19 143 VAL A N 1
ATOM 1046 C CA . VAL A 1 143 ? -6.409 -12.533 22.768 1.00 98.19 143 VAL A CA 1
ATOM 1047 C C . VAL A 1 143 ? -5.124 -13.366 22.847 1.00 98.19 143 VAL A C 1
ATOM 1049 O O . VAL A 1 143 ? -5.189 -14.588 22.980 1.00 98.19 143 VAL A O 1
ATOM 1052 N N . GLY A 1 144 ? -3.973 -12.710 22.711 1.00 98.00 144 GLY A N 1
ATOM 1053 C CA . GLY A 1 144 ? -2.643 -13.304 22.569 1.00 98.00 144 GLY A CA 1
ATOM 1054 C C . GLY A 1 144 ? -2.295 -13.755 21.146 1.00 98.00 144 GLY A C 1
ATOM 1055 O O . GLY A 1 144 ? -1.196 -14.257 20.919 1.00 98.00 144 GLY A O 1
ATOM 1056 N N . SER A 1 145 ? -3.209 -13.620 20.175 1.00 98.06 145 SER A N 1
ATOM 1057 C CA . SER A 1 145 ? -2.886 -13.898 18.770 1.00 98.06 145 SER A CA 1
ATOM 1058 C C . SER A 1 145 ? -2.211 -12.708 18.098 1.00 98.06 145 SER A C 1
ATOM 1060 O O . SER A 1 145 ? -2.372 -11.558 18.510 1.00 98.06 145 SER A O 1
ATOM 1062 N N . THR A 1 146 ? -1.460 -12.994 17.037 1.00 98.06 146 THR A N 1
ATOM 1063 C CA . THR A 1 146 ? -0.903 -11.967 16.161 1.00 98.06 146 THR A CA 1
ATOM 1064 C C . THR A 1 146 ? -1.859 -11.715 15.005 1.00 98.06 146 THR A C 1
ATOM 1066 O O . THR A 1 146 ? -2.186 -12.639 14.262 1.00 98.06 146 THR A O 1
ATOM 1069 N N . LEU A 1 147 ? -2.266 -10.462 14.840 1.00 97.88 147 LEU A N 1
ATOM 1070 C CA . LEU A 1 147 ? -2.989 -9.970 13.671 1.00 97.88 147 LEU A CA 1
ATOM 1071 C C . LEU A 1 147 ? -2.105 -8.986 12.903 1.00 97.88 147 LEU A C 1
ATOM 1073 O O . LEU A 1 147 ? -0.979 -8.678 13.306 1.00 97.88 147 LEU A O 1
ATOM 1077 N N . ARG A 1 148 ? -2.599 -8.480 11.778 1.00 97.50 148 ARG A N 1
ATOM 1078 C CA . ARG A 1 148 ? -1.953 -7.400 11.036 1.00 97.50 148 ARG A CA 1
ATOM 1079 C C . ARG A 1 148 ? -2.935 -6.255 10.841 1.00 97.50 148 ARG A C 1
ATOM 1081 O O . ARG A 1 148 ? -4.081 -6.483 10.463 1.00 97.50 148 ARG A O 1
ATOM 1088 N N . VAL A 1 149 ? -2.476 -5.032 11.076 1.00 97.19 149 VAL A N 1
ATOM 1089 C CA . VAL A 1 149 ? -3.235 -3.830 10.712 1.00 97.19 149 VAL A CA 1
ATOM 1090 C C . VAL A 1 149 ? -3.259 -3.730 9.191 1.00 97.19 149 VAL A C 1
ATOM 1092 O O . VAL A 1 149 ? -2.257 -4.047 8.538 1.00 97.19 149 VAL A O 1
ATOM 1095 N N . LEU A 1 150 ? -4.386 -3.309 8.617 1.00 95.06 150 LEU A N 1
ATOM 1096 C CA . LEU A 1 150 ? -4.457 -3.043 7.183 1.00 95.06 150 LEU A CA 1
ATOM 1097 C C . LEU A 1 150 ? -3.322 -2.096 6.767 1.00 95.06 150 LEU A C 1
ATOM 1099 O O . LEU A 1 150 ? -2.916 -1.196 7.506 1.00 95.06 150 LEU A O 1
ATOM 1103 N N . ARG A 1 151 ? -2.750 -2.345 5.593 1.00 90.75 151 ARG A N 1
ATOM 1104 C CA . ARG A 1 151 ? -1.678 -1.517 5.031 1.00 90.75 151 ARG A CA 1
ATOM 1105 C C . ARG A 1 151 ? -2.213 -0.207 4.480 1.00 90.75 151 ARG A C 1
ATOM 1107 O O . ARG A 1 151 ? -1.497 0.789 4.479 1.00 90.75 151 ARG A O 1
ATOM 1114 N N . ASP A 1 152 ? -3.457 -0.225 4.021 1.00 86.44 152 ASP A N 1
ATOM 1115 C CA . ASP A 1 152 ? -4.159 0.970 3.592 1.00 86.44 152 ASP A CA 1
ATOM 1116 C C . ASP A 1 152 ? -4.548 1.813 4.808 1.00 86.44 152 ASP A C 1
ATOM 1118 O O . ASP A 1 152 ? -5.538 1.560 5.495 1.00 86.44 152 ASP A O 1
ATOM 1122 N N . THR A 1 153 ? -3.736 2.831 5.069 1.00 89.88 153 THR A N 1
ATOM 1123 C CA . THR A 1 153 ? -3.929 3.753 6.183 1.00 89.88 153 THR A CA 1
ATOM 1124 C C . THR A 1 153 ? -5.267 4.489 6.117 1.00 89.88 153 THR A C 1
ATOM 1126 O O . THR A 1 153 ? -5.837 4.785 7.163 1.00 89.88 153 THR A O 1
ATOM 1129 N N . VAL A 1 154 ? -5.799 4.753 4.918 1.00 86.25 154 VAL A N 1
ATOM 1130 C CA . VAL A 1 154 ? -7.105 5.411 4.765 1.00 86.25 154 VAL A CA 1
ATOM 1131 C C . VAL A 1 154 ? -8.211 4.464 5.214 1.00 86.25 154 VAL A C 1
ATOM 1133 O O . VAL A 1 154 ? -9.057 4.863 6.009 1.00 86.25 154 VAL A O 1
ATOM 1136 N N . ALA A 1 155 ? -8.156 3.193 4.805 1.00 89.81 155 ALA A N 1
ATOM 1137 C CA . ALA A 1 155 ? -9.102 2.178 5.268 1.00 89.81 155 ALA A CA 1
ATOM 1138 C C . ALA A 1 155 ? -9.032 1.952 6.789 1.00 89.81 155 ALA A C 1
ATOM 1140 O O . ALA A 1 155 ? -10.068 1.757 7.423 1.00 89.81 155 ALA A O 1
ATOM 1141 N N . VAL A 1 156 ? -7.834 2.010 7.390 1.00 94.31 156 VAL A N 1
ATOM 1142 C CA . VAL A 1 156 ? -7.664 1.958 8.856 1.00 94.31 156 VAL A CA 1
ATOM 1143 C C . VAL A 1 156 ? -8.376 3.134 9.522 1.00 94.31 156 VAL A C 1
ATOM 1145 O O . VAL A 1 156 ? -9.184 2.916 10.421 1.00 94.31 156 VAL A O 1
ATOM 1148 N N . LEU A 1 157 ? -8.106 4.361 9.068 1.00 91.88 157 LEU A N 1
ATOM 1149 C CA . LEU A 1 157 ? -8.713 5.581 9.606 1.00 91.88 157 LEU A CA 1
ATOM 1150 C C . LEU A 1 157 ? -10.237 5.549 9.482 1.00 91.88 157 LEU A C 1
ATOM 1152 O O . LEU A 1 157 ? -10.937 5.723 10.474 1.00 91.88 157 LEU A O 1
ATOM 1156 N N . GLU A 1 158 ? -10.757 5.266 8.285 1.00 91.25 158 GLU A N 1
ATOM 1157 C CA . GLU A 1 158 ? -12.197 5.156 8.039 1.00 91.25 158 GLU A CA 1
ATOM 1158 C C . GLU A 1 158 ? -12.837 4.085 8.933 1.00 91.25 158 GLU A C 1
ATOM 1160 O O . GLU A 1 158 ? -13.905 4.315 9.501 1.00 91.25 158 GLU A O 1
ATOM 1165 N N . ALA A 1 159 ? -12.196 2.925 9.105 1.00 94.38 159 ALA A N 1
ATOM 1166 C CA . ALA A 1 159 ? -12.690 1.880 9.995 1.00 94.38 159 ALA A CA 1
ATOM 1167 C C . ALA A 1 159 ? -12.724 2.336 11.462 1.00 94.38 159 ALA A C 1
ATOM 1169 O O . ALA A 1 159 ? -13.724 2.090 12.137 1.00 94.38 159 ALA A O 1
ATOM 1170 N N . CYS A 1 160 ? -11.672 3.007 11.941 1.00 95.06 160 CYS A N 1
ATOM 1171 C CA . CYS A 1 160 ? -11.591 3.524 13.308 1.00 95.06 160 CYS A CA 1
ATOM 1172 C C . CYS A 1 160 ? -12.634 4.618 13.575 1.00 95.06 160 CYS A C 1
ATOM 1174 O O . CYS A 1 160 ? -13.391 4.493 14.537 1.00 95.06 160 CYS A O 1
ATOM 1176 N N . TYR A 1 161 ? -12.773 5.609 12.687 1.00 92.56 161 TYR A N 1
ATOM 1177 C CA . TYR A 1 161 ? -13.802 6.645 12.831 1.00 92.56 161 TYR A CA 1
ATOM 1178 C C . TYR A 1 161 ? -15.219 6.066 12.825 1.00 92.56 161 TYR A C 1
ATOM 1180 O O . TYR A 1 161 ? -16.061 6.495 13.607 1.00 92.56 161 TYR A O 1
ATOM 1188 N N . ASN A 1 162 ? -15.492 5.065 11.981 1.00 91.94 162 ASN A N 1
ATOM 1189 C CA . ASN A 1 162 ? -16.798 4.397 11.942 1.00 91.94 162 ASN A CA 1
ATOM 1190 C C . ASN A 1 162 ? -17.104 3.570 13.205 1.00 91.94 162 ASN A C 1
ATOM 1192 O O . ASN A 1 162 ? -18.257 3.192 13.413 1.00 91.94 162 ASN A O 1
ATOM 1196 N N . ALA A 1 163 ? -16.090 3.257 14.014 1.00 93.25 163 ALA A N 1
ATOM 1197 C CA . ALA A 1 163 ? -16.231 2.600 15.312 1.00 93.25 163 ALA A CA 1
ATOM 1198 C C . ALA A 1 163 ? -16.234 3.601 16.483 1.00 93.25 163 ALA A C 1
ATOM 1200 O O . ALA A 1 163 ? -16.078 3.188 17.628 1.00 93.25 163 ALA A O 1
ATOM 1201 N N . ASP A 1 164 ? -16.371 4.903 16.201 1.00 92.69 164 ASP A N 1
ATOM 1202 C CA . ASP A 1 164 ? -16.310 5.994 17.180 1.00 92.69 164 ASP A CA 1
ATOM 1203 C C . ASP A 1 164 ? -14.997 6.033 17.999 1.00 92.69 164 ASP A C 1
ATOM 1205 O O . ASP A 1 164 ? -14.924 6.652 19.063 1.00 92.69 164 ASP A O 1
ATOM 1209 N N . LEU A 1 165 ? -13.924 5.422 17.479 1.00 87.06 165 LEU A N 1
ATOM 1210 C CA . LEU A 1 165 ? -12.557 5.649 17.937 1.00 87.06 165 LEU A CA 1
ATOM 1211 C C . LEU A 1 165 ? -12.104 6.944 17.265 1.00 87.06 165 LEU A C 1
ATOM 1213 O O . LEU A 1 165 ? -11.844 6.963 16.066 1.00 87.06 165 LEU A O 1
ATOM 1217 N N . GLY A 1 166 ? -12.111 8.061 17.983 1.00 74.56 166 GLY A N 1
ATOM 1218 C CA . GLY A 1 166 ? -11.922 9.365 17.351 1.00 74.56 166 GLY A CA 1
ATOM 1219 C C . GLY A 1 166 ? -11.440 10.427 18.317 1.00 74.56 166 GLY A C 1
ATOM 1220 O O . GLY A 1 166 ? -12.147 11.403 18.563 1.00 74.56 166 GLY A O 1
ATOM 1221 N N . SER A 1 167 ? -10.232 10.257 18.853 1.00 75.00 167 SER A N 1
ATOM 1222 C CA . SER A 1 167 ? -9.444 11.396 19.313 1.00 75.00 167 SER A CA 1
ATOM 1223 C C . SER A 1 167 ? -8.375 11.711 18.259 1.00 75.00 167 SER A C 1
ATOM 1225 O O . SER A 1 167 ? -7.804 10.807 17.654 1.00 75.00 167 SER A O 1
ATOM 1227 N N . ILE A 1 168 ? -8.100 12.998 18.022 1.00 68.50 168 ILE A N 1
ATOM 1228 C CA . ILE A 1 168 ? -7.032 13.446 17.102 1.00 68.50 168 ILE A CA 1
ATOM 1229 C C . ILE A 1 168 ? -5.667 12.871 17.529 1.00 68.50 168 ILE A C 1
ATOM 1231 O O . ILE A 1 168 ? -4.771 12.691 16.708 1.00 68.50 168 ILE A O 1
ATOM 1235 N N . GLU A 1 169 ? -5.506 12.566 18.818 1.00 70.38 169 GLU A N 1
ATOM 1236 C CA . GLU A 1 169 ? -4.275 12.018 19.389 1.00 70.38 169 GLU A CA 1
ATOM 1237 C C . GLU A 1 169 ? -3.994 10.587 18.891 1.00 70.38 169 GLU A C 1
ATOM 1239 O O . GLU A 1 169 ? -2.829 10.214 18.736 1.00 70.38 169 GLU A O 1
ATOM 1244 N N . ASP A 1 170 ? -5.034 9.825 18.538 1.00 81.94 170 ASP A N 1
ATOM 1245 C CA . ASP A 1 170 ? -4.914 8.433 18.087 1.00 81.94 170 ASP A CA 1
ATOM 1246 C C . ASP A 1 170 ? -4.579 8.295 16.593 1.00 81.94 170 ASP A C 1
ATOM 1248 O O . ASP A 1 170 ? -4.034 7.271 16.171 1.00 81.94 170 ASP A O 1
ATOM 1252 N N . GLU A 1 171 ? -4.828 9.332 15.783 1.00 88.69 171 GLU A N 1
ATOM 1253 C CA . GLU A 1 171 ? -4.592 9.283 14.333 1.00 88.69 171 GLU A CA 1
ATOM 1254 C C . GLU A 1 171 ? -3.128 8.983 14.004 1.00 88.69 171 GLU A C 1
ATOM 1256 O O . GLU A 1 171 ? -2.829 8.117 13.179 1.00 88.69 171 GLU A O 1
ATOM 1261 N N . SER A 1 172 ? -2.202 9.655 14.694 1.00 90.81 172 SER A N 1
ATOM 1262 C CA . SER A 1 172 ? -0.760 9.437 14.529 1.00 90.81 172 SER A CA 1
ATOM 1263 C C . SER A 1 172 ? -0.375 7.977 14.806 1.00 90.81 172 SER A C 1
ATOM 1265 O O . SER A 1 172 ? 0.435 7.389 14.082 1.00 90.81 172 SER A O 1
ATOM 1267 N N . SER A 1 173 ? -1.001 7.361 15.811 1.00 94.06 173 SER A N 1
ATOM 1268 C CA . SER A 1 173 ? -0.768 5.965 16.182 1.00 94.06 173 SER A CA 1
ATOM 1269 C C . SER A 1 173 ? -1.292 5.001 15.118 1.00 94.06 173 SER A C 1
ATOM 1271 O O . SER A 1 173 ? -0.592 4.054 14.756 1.00 94.06 173 SER A O 1
ATOM 1273 N N . TRP A 1 174 ? -2.471 5.258 14.543 1.00 94.81 174 TRP A N 1
ATOM 1274 C CA . TRP A 1 174 ? -3.005 4.446 13.444 1.00 94.81 174 TRP A CA 1
ATOM 1275 C C . TRP A 1 174 ? -2.162 4.558 12.174 1.00 94.81 174 TRP A C 1
ATOM 1277 O O . TRP A 1 174 ? -1.856 3.541 11.546 1.00 94.81 174 TRP A O 1
ATOM 1287 N N . HIS A 1 175 ? -1.710 5.770 11.837 1.00 91.69 175 HIS A N 1
ATOM 1288 C CA . HIS A 1 175 ? -0.758 5.998 10.751 1.00 91.69 175 HIS A CA 1
ATOM 1289 C C . HIS A 1 175 ? 0.533 5.195 10.953 1.00 91.69 175 HIS A C 1
ATOM 1291 O O . HIS A 1 175 ? 0.992 4.517 10.033 1.00 91.69 175 HIS A O 1
ATOM 1297 N N . ALA A 1 176 ? 1.100 5.230 12.161 1.00 93.25 176 ALA A N 1
ATOM 1298 C CA . ALA A 1 176 ? 2.331 4.517 12.493 1.00 93.25 176 ALA A CA 1
ATOM 1299 C C . ALA A 1 176 ? 2.158 2.988 12.581 1.00 93.25 176 ALA A C 1
ATOM 1301 O O . ALA A 1 176 ? 3.148 2.251 12.506 1.00 93.25 176 ALA A O 1
ATOM 1302 N N . ALA A 1 177 ? 0.927 2.505 12.761 1.00 96.38 177 ALA A N 1
ATOM 1303 C CA . ALA A 1 177 ? 0.608 1.089 12.897 1.00 96.38 177 ALA A CA 1
ATOM 1304 C C . ALA A 1 177 ? 0.235 0.397 11.579 1.00 96.38 177 ALA A C 1
ATOM 1306 O O . ALA A 1 177 ? 0.327 -0.830 11.504 1.00 96.38 177 ALA A O 1
ATOM 1307 N N . ALA A 1 178 ? -0.163 1.147 10.547 1.00 94.75 178 ALA A N 1
ATOM 1308 C CA . ALA A 1 178 ? -0.608 0.593 9.270 1.00 94.75 178 ALA A CA 1
ATOM 1309 C C . ALA A 1 178 ? 0.383 -0.445 8.706 1.00 94.75 178 ALA A C 1
ATOM 1311 O O . ALA A 1 178 ? 1.592 -0.224 8.612 1.00 94.75 178 ALA A O 1
ATOM 1312 N N . GLY A 1 179 ? -0.135 -1.625 8.358 1.00 93.75 179 GLY A N 1
ATOM 1313 C CA . GLY A 1 179 ? 0.641 -2.744 7.828 1.00 93.75 179 GLY A CA 1
ATOM 1314 C C . GLY A 1 179 ? 1.501 -3.519 8.833 1.00 93.75 179 GLY A C 1
ATOM 1315 O O . GLY A 1 179 ? 2.051 -4.563 8.450 1.00 93.75 179 GLY A O 1
ATOM 1316 N N . LYS A 1 180 ? 1.631 -3.075 10.091 1.00 96.44 180 LYS A N 1
ATOM 1317 C CA . LYS A 1 180 ? 2.414 -3.773 11.122 1.00 96.44 180 LYS A CA 1
ATOM 1318 C C . LYS A 1 180 ? 1.684 -5.008 11.647 1.00 96.44 180 LYS A C 1
ATOM 1320 O O . LYS A 1 180 ? 0.456 -5.072 11.670 1.00 96.44 180 LYS A O 1
ATOM 1325 N N . ALA A 1 181 ? 2.470 -6.004 12.056 1.00 97.56 181 ALA A N 1
ATOM 1326 C CA . ALA A 1 181 ? 1.967 -7.114 12.855 1.00 97.56 181 ALA A CA 1
ATOM 1327 C C . ALA A 1 181 ? 1.780 -6.640 14.300 1.00 97.56 181 ALA A C 1
ATOM 1329 O O . ALA A 1 181 ? 2.630 -5.914 14.816 1.00 97.56 181 ALA A O 1
ATOM 1330 N N . VAL A 1 182 ? 0.677 -7.039 14.918 1.00 98.31 182 VAL A N 1
ATOM 1331 C CA . VAL A 1 182 ? 0.253 -6.562 16.234 1.00 98.31 182 VAL A CA 1
ATOM 1332 C C . VAL A 1 182 ? -0.207 -7.728 17.092 1.00 98.31 182 VAL A C 1
ATOM 1334 O O . VAL A 1 182 ? -0.765 -8.697 16.575 1.00 98.31 182 VAL A O 1
ATOM 1337 N N . GLU A 1 183 ? 0.034 -7.649 18.395 1.00 98.50 183 GLU A N 1
ATOM 1338 C CA . GLU A 1 183 ? -0.447 -8.643 19.354 1.00 98.50 183 GLU A CA 1
ATOM 1339 C C . GLU A 1 183 ? -1.773 -8.180 19.949 1.00 98.50 183 GLU A C 1
ATOM 1341 O O . GLU A 1 183 ? -1.882 -7.059 20.438 1.00 98.50 183 GLU A O 1
ATOM 1346 N N . VAL A 1 184 ? -2.796 -9.029 19.908 1.00 98.50 184 VAL A N 1
ATOM 1347 C CA . VAL A 1 184 ? -4.097 -8.712 20.500 1.00 98.50 184 VAL A CA 1
ATOM 1348 C C . VAL A 1 184 ? -4.009 -8.856 22.013 1.00 98.50 184 VAL A C 1
ATOM 1350 O O . VAL A 1 184 ? -3.867 -9.971 22.510 1.00 98.50 184 VAL A O 1
ATOM 1353 N N . ILE A 1 185 ? -4.170 -7.764 22.753 1.00 98.50 185 ILE A N 1
ATOM 1354 C CA . ILE A 1 185 ? -4.139 -7.778 24.224 1.00 98.50 185 ILE A CA 1
ATOM 1355 C C . ILE A 1 185 ? -5.542 -7.718 24.835 1.00 98.50 185 ILE A C 1
ATOM 1357 O O . ILE A 1 185 ? -5.781 -8.292 25.898 1.00 98.50 185 ILE A O 1
ATOM 1361 N N . GLY A 1 186 ? -6.498 -7.124 24.121 1.00 98.00 186 GLY A N 1
ATOM 1362 C CA . GLY A 1 186 ? -7.874 -6.961 24.571 1.00 98.00 186 GLY A CA 1
ATOM 1363 C C . GLY A 1 186 ? -8.846 -6.830 23.405 1.00 98.00 186 GLY A C 1
ATOM 1364 O O . GLY A 1 186 ? -8.452 -6.668 22.251 1.00 98.00 186 GLY A O 1
ATOM 1365 N N . LYS A 1 187 ? -10.144 -6.944 23.687 1.00 97.75 187 LYS A N 1
ATOM 1366 C CA . LYS A 1 187 ? -11.198 -6.648 22.712 1.00 97.75 187 LYS A CA 1
ATOM 1367 C C . LYS A 1 187 ? -12.492 -6.258 23.408 1.00 97.75 187 LYS A C 1
ATOM 1369 O O . LYS A 1 187 ? -12.845 -6.880 24.411 1.00 97.75 187 LYS A O 1
ATOM 1374 N N . ASP A 1 188 ? -13.220 -5.312 22.830 1.00 97.31 188 ASP A N 1
ATOM 1375 C CA . ASP A 1 188 ? -14.564 -4.942 23.261 1.00 97.31 188 ASP A CA 1
ATOM 1376 C C . ASP A 1 188 ? -15.588 -5.353 22.179 1.00 97.31 188 ASP A C 1
ATOM 1378 O O . ASP A 1 188 ? -15.652 -4.788 21.084 1.00 97.31 188 ASP A O 1
ATOM 1382 N N . PRO A 1 189 ? -16.408 -6.391 22.435 1.00 96.44 189 PRO A N 1
ATOM 1383 C CA . PRO A 1 189 ? -17.448 -6.811 21.502 1.00 96.44 189 PRO A CA 1
ATOM 1384 C C . PRO A 1 189 ? -18.577 -5.790 21.304 1.00 96.44 189 PRO A C 1
ATOM 1386 O O . PRO A 1 189 ? -19.338 -5.938 20.346 1.00 96.44 189 PRO A O 1
ATOM 1389 N N . LYS A 1 190 ? -18.742 -4.818 22.210 1.00 94.38 190 LYS A N 1
ATOM 1390 C CA . LYS A 1 190 ? -19.857 -3.866 22.204 1.00 94.38 190 LYS A CA 1
ATOM 1391 C C . LYS A 1 190 ? -19.702 -2.821 21.103 1.00 94.38 190 LYS A C 1
ATOM 1393 O O . LYS A 1 190 ? -20.666 -2.571 20.385 1.00 94.38 190 LYS A O 1
ATOM 1398 N N . ASP A 1 191 ? -18.513 -2.248 20.969 1.00 94.44 191 ASP A N 1
ATOM 1399 C CA . ASP A 1 191 ? -18.157 -1.272 19.930 1.00 94.44 191 ASP A CA 1
ATOM 1400 C C . ASP A 1 191 ? -17.325 -1.892 18.792 1.00 94.44 191 ASP A C 1
ATOM 1402 O O . ASP A 1 191 ? -17.045 -1.244 17.787 1.00 94.44 191 ASP A O 1
ATOM 1406 N N . ARG A 1 192 ? -17.021 -3.194 18.896 1.00 96.94 192 ARG A N 1
ATOM 1407 C CA . ARG A 1 192 ? -16.254 -3.968 17.910 1.00 96.94 192 ARG A CA 1
ATOM 1408 C C . ARG A 1 192 ? -14.831 -3.438 17.749 1.00 96.94 192 ARG A C 1
ATOM 1410 O O . ARG A 1 192 ? -14.299 -3.422 16.635 1.00 96.94 192 ARG A O 1
ATOM 1417 N N . THR A 1 193 ? -14.216 -3.055 18.858 1.00 97.56 193 THR A N 1
ATOM 1418 C CA . THR A 1 193 ? -12.837 -2.579 18.903 1.00 97.56 193 THR A CA 1
ATOM 1419 C C . THR A 1 193 ? -11.910 -3.640 19.500 1.00 97.56 193 THR A C 1
ATOM 1421 O O . THR A 1 193 ? -12.324 -4.556 20.221 1.00 97.56 193 THR A O 1
ATOM 1424 N N . VAL A 1 194 ? -10.638 -3.583 19.125 1.00 98.06 194 VAL A N 1
ATOM 1425 C CA . VAL A 1 194 ? -9.599 -4.530 19.526 1.00 98.06 194 VAL A CA 1
ATOM 1426 C C . VAL A 1 194 ? -8.403 -3.731 20.010 1.00 98.06 194 VAL A C 1
ATOM 1428 O O . VAL A 1 194 ? -7.888 -2.880 19.289 1.00 98.06 194 VAL A O 1
ATOM 1431 N N . GLU A 1 195 ? -7.966 -4.016 21.228 1.00 98.00 195 GLU A N 1
ATOM 1432 C CA . GLU A 1 195 ? -6.770 -3.424 21.804 1.00 98.00 195 GLU A CA 1
ATOM 1433 C C . GLU A 1 195 ? -5.565 -4.254 21.380 1.00 98.00 195 GLU A C 1
ATOM 1435 O O . GLU A 1 195 ? -5.516 -5.476 21.590 1.00 98.00 195 GLU A O 1
ATOM 1440 N N . CYS A 1 196 ? -4.599 -3.597 20.756 1.00 98.31 196 CYS A N 1
ATOM 1441 C CA . CYS A 1 196 ? -3.437 -4.247 20.188 1.00 98.31 196 CYS A CA 1
ATOM 1442 C C . CYS A 1 196 ? -2.148 -3.595 20.673 1.00 98.31 196 CYS A C 1
ATOM 1444 O O . CYS A 1 196 ? -2.020 -2.374 20.650 1.00 98.31 196 CYS A O 1
ATOM 1446 N N . HIS A 1 197 ? -1.157 -4.418 21.004 1.00 98.38 197 HIS A N 1
ATOM 1447 C CA . HIS A 1 197 ? 0.212 -3.964 21.180 1.00 98.38 197 HIS A CA 1
ATOM 1448 C C . HIS A 1 197 ? 0.908 -3.877 19.818 1.00 98.38 197 HIS A C 1
ATOM 1450 O O . HIS A 1 197 ? 1.044 -4.874 19.096 1.00 98.38 197 HIS A O 1
ATOM 1456 N N . VAL A 1 198 ? 1.354 -2.676 19.464 1.00 97.94 198 VAL A N 1
ATOM 1457 C CA . VAL A 1 198 ? 2.026 -2.368 18.204 1.00 97.94 198 VAL A CA 1
ATOM 1458 C C . VAL A 1 198 ? 3.504 -2.069 18.477 1.00 97.94 198 VAL A C 1
ATOM 1460 O O . VAL A 1 198 ? 3.808 -1.104 19.189 1.00 97.94 198 VAL A O 1
ATOM 1463 N N . PRO A 1 199 ? 4.447 -2.813 17.867 1.00 97.25 199 PRO A N 1
ATOM 1464 C CA . PRO A 1 199 ? 5.871 -2.544 18.029 1.00 97.25 199 PRO A CA 1
ATOM 1465 C C . PRO A 1 199 ? 6.231 -1.089 17.691 1.00 97.25 199 PRO A C 1
ATOM 1467 O O . PRO A 1 199 ? 5.850 -0.562 16.635 1.00 97.25 199 PRO A O 1
ATOM 1470 N N . ASP A 1 200 ? 6.968 -0.461 18.610 1.00 95.56 200 ASP A N 1
ATOM 1471 C CA . ASP A 1 200 ? 7.456 0.927 18.565 1.00 95.56 200 ASP A CA 1
ATOM 1472 C C . ASP A 1 200 ? 6.381 2.029 18.632 1.00 95.56 200 ASP A C 1
ATOM 1474 O O . ASP A 1 200 ? 6.724 3.208 18.585 1.00 95.56 200 ASP A O 1
ATOM 1478 N N . VAL A 1 201 ? 5.096 1.672 18.743 1.00 96.50 201 VAL A N 1
ATOM 1479 C CA . VAL A 1 201 ? 3.985 2.636 18.874 1.00 96.50 201 VAL A CA 1
ATOM 1480 C C . VAL A 1 201 ? 3.346 2.539 20.260 1.00 96.50 201 VAL A C 1
ATOM 1482 O O . VAL A 1 201 ? 3.072 3.568 20.868 1.00 96.50 201 VAL A O 1
ATOM 1485 N N . GLY A 1 202 ? 3.184 1.323 20.791 1.00 96.62 202 GLY A N 1
ATOM 1486 C CA . GLY A 1 202 ? 2.542 1.064 22.082 1.00 96.62 202 GLY A CA 1
ATOM 1487 C C . GLY A 1 202 ? 1.184 0.385 21.930 1.00 96.62 202 GLY A C 1
ATOM 1488 O O . GLY A 1 202 ? 0.935 -0.298 20.936 1.00 96.62 202 GLY A O 1
ATOM 1489 N N . ASP A 1 203 ? 0.325 0.558 22.930 1.00 97.38 203 ASP A N 1
ATOM 1490 C CA . ASP A 1 203 ? -1.001 -0.056 22.968 1.00 97.38 203 ASP A CA 1
ATOM 1491 C C . ASP A 1 203 ? -2.012 0.866 22.282 1.00 97.38 203 ASP A C 1
ATOM 1493 O O . ASP A 1 203 ? -2.132 2.042 22.624 1.00 97.38 203 ASP A O 1
ATOM 1497 N N . VAL A 1 204 ? -2.701 0.342 21.270 1.00 96.88 204 VAL A N 1
ATOM 1498 C CA . VAL A 1 204 ? -3.591 1.113 20.398 1.00 96.88 204 VAL A CA 1
ATOM 1499 C C . VAL A 1 204 ? -4.881 0.337 20.176 1.00 96.88 204 VAL A C 1
ATOM 1501 O O . VAL A 1 204 ? -4.864 -0.862 19.887 1.00 96.88 204 VAL A O 1
ATOM 1504 N N . TRP A 1 205 ? -6.008 1.036 20.278 1.00 96.94 205 TRP A N 1
ATOM 1505 C CA . TRP A 1 205 ? -7.314 0.494 19.925 1.00 96.94 205 TRP A CA 1
ATOM 1506 C C . TRP A 1 205 ? -7.567 0.648 18.426 1.00 96.94 205 TRP A C 1
ATOM 1508 O O . TRP A 1 205 ? -7.408 1.729 17.854 1.00 96.94 205 TRP A O 1
ATOM 1518 N N . PHE A 1 206 ? -7.983 -0.446 17.795 1.00 97.50 206 PHE A N 1
ATOM 1519 C CA . PHE A 1 206 ? -8.372 -0.501 16.392 1.00 97.50 206 PHE A CA 1
ATOM 1520 C C . PHE A 1 206 ? -9.814 -0.964 16.262 1.00 97.50 206 PHE A C 1
ATOM 1522 O O . PHE A 1 206 ? -10.267 -1.846 16.992 1.00 97.50 206 PHE A O 1
ATOM 1529 N N . ALA A 1 207 ? -10.527 -0.447 15.267 1.00 97.44 207 ALA A N 1
ATOM 1530 C CA . ALA A 1 207 ? -11.759 -1.087 14.831 1.00 97.44 207 ALA A CA 1
ATOM 1531 C C . ALA A 1 207 ? -11.453 -2.494 14.299 1.00 97.44 207 ALA A C 1
ATOM 1533 O O . ALA A 1 207 ? -10.441 -2.706 13.630 1.00 97.44 207 ALA A O 1
ATOM 1534 N N . LEU A 1 208 ? -12.359 -3.453 14.502 1.00 97.81 208 LEU A N 1
ATOM 1535 C CA . LEU A 1 208 ? -12.221 -4.809 13.953 1.00 97.81 208 LEU A CA 1
ATOM 1536 C C . LEU A 1 208 ? -11.929 -4.801 12.441 1.00 97.81 208 LEU A C 1
ATOM 1538 O O . LEU A 1 208 ? -11.119 -5.587 11.956 1.00 97.81 208 LEU A O 1
ATOM 1542 N N . ALA A 1 209 ? -12.573 -3.890 11.705 1.00 97.12 209 ALA A N 1
ATOM 1543 C CA . ALA A 1 209 ? -12.413 -3.748 10.260 1.00 97.12 209 ALA A CA 1
ATOM 1544 C C . ALA A 1 209 ? -11.065 -3.130 9.836 1.00 97.12 209 ALA A C 1
ATOM 1546 O O . ALA A 1 209 ? -10.765 -3.123 8.649 1.00 97.12 209 ALA A O 1
ATOM 1547 N N . ALA A 1 210 ? -10.243 -2.647 10.771 1.00 97.12 210 ALA A N 1
ATOM 1548 C CA . ALA A 1 210 ? -8.877 -2.193 10.507 1.00 97.12 210 ALA A CA 1
ATOM 1549 C C . ALA A 1 210 ? -7.835 -3.323 10.622 1.00 97.12 210 ALA A C 1
ATOM 1551 O O . ALA A 1 210 ? -6.642 -3.091 10.416 1.00 97.12 210 ALA A O 1
ATOM 1552 N N . LEU A 1 211 ? -8.265 -4.544 10.957 1.00 97.56 211 LEU A N 1
ATOM 1553 C CA . LEU A 1 211 ? -7.395 -5.694 11.191 1.00 97.56 211 LEU A CA 1
ATOM 1554 C C . LEU A 1 211 ? -7.661 -6.818 10.190 1.00 97.56 211 LEU A C 1
ATOM 1556 O O . LEU A 1 211 ? -8.774 -6.994 9.690 1.00 97.56 211 LEU A O 1
ATOM 1560 N N . ARG A 1 212 ? -6.632 -7.631 9.950 1.00 96.56 212 ARG A N 1
ATOM 1561 C CA . ARG A 1 212 ? -6.695 -8.889 9.200 1.00 96.56 212 ARG A CA 1
ATOM 1562 C C . ARG A 1 212 ? -5.869 -9.979 9.876 1.00 96.56 212 ARG A C 1
ATOM 1564 O O . ARG A 1 212 ? -4.958 -9.680 10.652 1.00 96.56 212 ARG A O 1
ATOM 1571 N N . ALA A 1 213 ? -6.197 -11.227 9.553 1.00 92.69 213 ALA A N 1
ATOM 1572 C CA . ALA A 1 213 ? -5.384 -12.388 9.908 1.00 92.69 213 ALA A CA 1
ATOM 1573 C C . ALA A 1 213 ? -4.070 -12.441 9.103 1.00 92.69 213 ALA A C 1
ATOM 1575 O O . ALA A 1 213 ? -4.013 -11.887 7.972 1.00 92.69 213 ALA A O 1
#

Foldseek 3Di:
DVVVVVVVVVVVVVVVVVVVVVVVVVVVVVVVVVVVVVVVVVVVVVVVVVVPPPPDDAFDKWFFAQALVQQVVLCVVLVNDDPPCPPLSSVRHGFIWGFHDADPPRRWTFTQTPPRGTDTGHPSRIDHDPDFDFADDPVVDDQQDKWAFAQPLVQQVVLCVVLVVDDPVQSVLSVVRRGFIWGFHDADPVSQWTWTQGPPRGIHITHSRRIGD

Secondary structure (DSSP, 8-state):
-HHHHHHHHHHHHHHHHHHHHHHHHHHHHHHHHHHHHHHHHHHHHHHHHHHS-S-PPTT-EEEE-S-HHHHHHHHHHTT---TTTTTHHHHHTT-EEEEEEE-TTT--EEEEETTTEEEEE-GGGEE----------GGG--TT-EEEE-S-HHHHHHHHHHTT---HHHHHHHHHHTT-EEEEEEEETTTTEEEEEETTTEEEEEEGGGEE-

Radius of gyration: 29.1 Å; chains: 1; bounding box: 80×49×79 Å

Sequence (213 aa):
AASVEAARALGILRSETAVQLAACGRALRRAREEAEGQARKRAAAQAGETAVQDEVKLGDHLQVVGDPEEVVQCCRAAGMDFAGSEYEWPASAGKYMKVLAVDPMDGSIECRVPGVGDVWLAHAALARVPAEVPLRSMCDVLVGSTLRVLRDTVAVLEACYNADLGSIEDESSWHAAAGKAVEVIGKDPKDRTVECHVPDVGDVWFALAALRA

Organism: Alexandrium catenella (NCBI:txid2925)